Protein AF-A0A067PXD1-F1 (afdb_monomer_lite)

Foldseek 3Di:
DDPDPDDPVRCVVCVVVVVVVVVVVVVVVVVVVVVVPDPCLQPVPDPQDPVNQPFQPPVPGRDGPVVVVVLVVVLCVVCVVLLVVLLCLQQVCLVHLVCQPWKAKEWEKEAADQCDVPDDRDDSLQRIATPFIHIDTDDPCQLPCVPPSCVVQNVLQVVLVVLVFSGWYKYFYHYPRDPRPTDMDTDRGNYRPPLLEREPVSGVVSRCPSNPVDHPVLCVVSVVQSVVCCVVPVPFQKGWYWYQDPVPSDIDGFIAGPVDRPDTHDGPPDDPPDD

Structure (mmCIF, N/CA/C/O backbone):
data_AF-A0A067PXD1-F1
#
_entry.id   AF-A0A067PXD1-F1
#
loop_
_atom_site.group_PDB
_atom_site.id
_atom_site.type_symbol
_atom_site.label_atom_id
_atom_site.label_alt_id
_atom_site.label_comp_id
_atom_site.label_asym_id
_atom_site.label_entity_id
_atom_site.label_seq_id
_atom_site.pdbx_PDB_ins_code
_atom_site.Cartn_x
_atom_site.Cartn_y
_atom_site.Cartn_z
_atom_site.occupancy
_atom_site.B_iso_or_equiv
_atom_site.auth_seq_id
_atom_site.auth_comp_id
_atom_site.auth_asym_id
_atom_site.auth_atom_id
_atom_site.pdbx_PDB_model_num
ATOM 1 N N . MET A 1 1 ? 14.474 13.612 0.927 1.00 30.34 1 MET A N 1
ATOM 2 C CA . MET A 1 1 ? 14.920 14.950 1.365 1.00 30.34 1 MET A CA 1
ATOM 3 C C . MET A 1 1 ? 15.135 14.888 2.869 1.00 30.34 1 MET A C 1
ATOM 5 O O . MET A 1 1 ? 14.352 14.192 3.508 1.00 30.34 1 MET A O 1
ATOM 9 N N . PRO A 1 2 ? 16.194 15.489 3.433 1.00 26.67 2 PRO A N 1
ATOM 10 C CA . PRO A 1 2 ? 16.360 15.533 4.881 1.00 26.67 2 PRO A CA 1
ATOM 11 C C . PRO A 1 2 ? 15.267 16.428 5.478 1.00 26.67 2 PRO A C 1
ATOM 13 O O . PRO A 1 2 ? 14.972 17.489 4.929 1.00 26.67 2 PRO A O 1
ATOM 16 N N . PHE A 1 3 ? 14.653 15.997 6.579 1.00 29.89 3 PHE A N 1
ATOM 17 C CA . PHE A 1 3 ? 13.778 16.858 7.369 1.00 29.89 3 PHE A CA 1
ATOM 18 C C . PHE A 1 3 ? 14.659 17.890 8.071 1.00 29.89 3 PHE A C 1
ATOM 20 O O . PHE A 1 3 ? 15.334 17.587 9.051 1.00 29.89 3 PHE A O 1
ATOM 27 N N . ILE A 1 4 ? 14.698 19.100 7.520 1.00 36.31 4 ILE A N 1
ATOM 28 C CA . ILE A 1 4 ? 15.303 20.248 8.183 1.00 36.31 4 ILE A CA 1
ATOM 29 C C . ILE A 1 4 ? 14.357 20.623 9.324 1.00 36.31 4 ILE A C 1
ATOM 31 O O . ILE A 1 4 ? 13.240 21.084 9.093 1.00 36.31 4 ILE A O 1
ATOM 35 N N . VAL A 1 5 ? 14.785 20.390 10.564 1.00 38.12 5 VAL A N 1
ATOM 36 C CA . VAL A 1 5 ? 14.102 20.934 11.739 1.00 38.12 5 VAL A CA 1
ATOM 37 C C . VAL A 1 5 ? 14.393 22.431 11.757 1.00 38.12 5 VAL A C 1
ATOM 39 O O . VAL A 1 5 ? 15.469 22.868 12.155 1.00 38.12 5 VAL A O 1
ATOM 42 N N . PHE A 1 6 ? 13.456 23.224 11.245 1.00 48.72 6 PHE A N 1
ATOM 43 C CA . PHE A 1 6 ? 13.576 24.676 11.244 1.00 48.72 6 PHE A CA 1
ATOM 44 C C . PHE A 1 6 ? 13.354 25.228 12.657 1.00 48.72 6 PHE A C 1
ATOM 46 O O . PHE A 1 6 ? 12.332 24.956 13.287 1.00 48.72 6 PHE A O 1
ATOM 53 N N . GLY A 1 7 ? 14.302 26.028 13.153 1.00 58.34 7 GLY A N 1
ATOM 54 C CA . GLY A 1 7 ? 14.130 26.786 14.395 1.00 58.34 7 GLY A CA 1
ATOM 55 C C . GLY A 1 7 ? 12.977 27.798 14.298 1.00 58.34 7 GLY A C 1
ATOM 56 O O . GLY A 1 7 ? 12.589 28.207 13.200 1.00 58.34 7 GLY A O 1
ATOM 57 N N . LYS A 1 8 ? 12.443 28.235 15.450 1.00 60.62 8 LYS A N 1
ATOM 58 C CA . LYS A 1 8 ? 11.291 29.163 15.545 1.00 60.62 8 LYS A CA 1
ATOM 59 C C . LYS A 1 8 ? 11.458 30.444 14.712 1.00 60.62 8 LYS A C 1
ATOM 61 O O . LYS A 1 8 ? 10.495 30.916 14.115 1.00 60.62 8 LYS A O 1
ATOM 66 N N . GLU A 1 9 ? 12.677 30.970 14.633 1.00 66.94 9 GLU A N 1
ATOM 67 C CA . GLU A 1 9 ? 13.015 32.159 13.837 1.00 66.94 9 GLU A CA 1
ATOM 68 C C . GLU A 1 9 ? 12.868 31.906 12.324 1.00 66.94 9 GLU A C 1
ATOM 70 O O . GLU A 1 9 ? 12.305 32.720 11.593 1.00 66.94 9 GLU A O 1
ATOM 75 N N . CYS A 1 10 ? 13.272 30.724 11.850 1.00 56.81 10 CYS A N 1
ATOM 76 C CA . CYS A 1 10 ? 13.159 30.351 10.441 1.00 56.81 10 CYS A CA 1
ATOM 77 C C . CYS A 1 10 ? 11.706 30.033 10.042 1.00 56.81 10 CYS A C 1
ATOM 79 O O . CYS A 1 10 ? 11.257 30.402 8.955 1.00 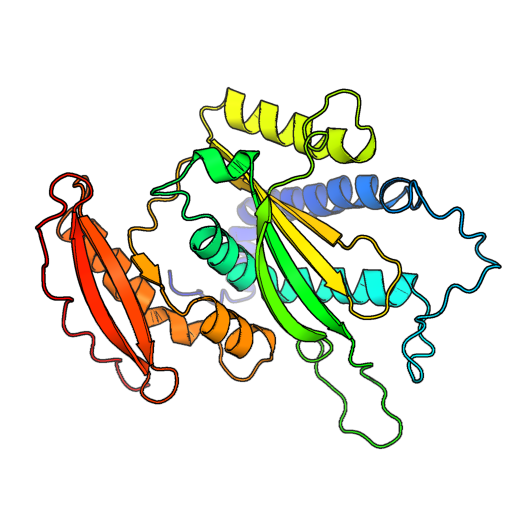56.81 10 CYS A O 1
ATOM 81 N N . GLN A 1 11 ? 10.923 29.449 10.958 1.00 53.97 11 GLN A N 1
ATOM 82 C CA . GLN A 1 11 ? 9.474 29.305 10.779 1.00 53.97 11 GLN A CA 1
ATOM 83 C C . GLN A 1 11 ? 8.764 30.656 10.629 1.00 53.97 11 GLN A C 1
ATOM 85 O O . GLN A 1 11 ? 7.900 30.778 9.762 1.00 53.97 11 GLN A O 1
ATOM 90 N N . LYS A 1 12 ? 9.136 31.677 11.417 1.00 66.44 12 LYS A N 1
ATOM 91 C CA . LYS A 1 12 ? 8.579 33.034 11.282 1.00 66.44 12 LYS A CA 1
ATOM 92 C C . LYS A 1 12 ? 8.951 33.674 9.943 1.00 66.44 12 LYS A C 1
ATOM 94 O O . LYS A 1 12 ? 8.073 34.205 9.269 1.00 66.44 12 LYS A O 1
ATOM 99 N N . ALA A 1 13 ? 10.214 33.574 9.526 1.00 68.12 13 ALA A N 1
ATOM 100 C CA . ALA A 1 13 ? 10.688 34.151 8.266 1.00 68.12 13 ALA A CA 1
ATOM 101 C C . ALA A 1 13 ? 10.004 33.539 7.026 1.00 68.12 13 ALA A C 1
ATOM 103 O O . ALA A 1 13 ? 9.713 34.238 6.056 1.00 68.12 13 ALA A O 1
ATOM 104 N N . HIS A 1 14 ? 9.695 32.238 7.058 1.00 58.78 14 HIS A N 1
ATOM 105 C CA . HIS A 1 14 ? 9.003 31.546 5.965 1.00 58.78 14 HIS A CA 1
ATOM 106 C C . HIS A 1 14 ? 7.485 31.453 6.147 1.00 58.78 14 HIS A C 1
ATOM 108 O O . HIS A 1 14 ? 6.797 30.916 5.271 1.00 58.78 14 HIS A O 1
ATOM 114 N N . TRP A 1 15 ? 6.946 32.020 7.231 1.00 57.66 15 TRP A N 1
ATOM 115 C CA . TRP A 1 15 ? 5.521 31.986 7.540 1.00 57.66 15 TRP A CA 1
ATOM 116 C C . TRP A 1 15 ? 4.643 32.479 6.388 1.00 57.66 15 TRP A C 1
ATOM 118 O O . TRP A 1 15 ? 3.675 31.797 6.100 1.00 57.66 15 TRP A O 1
ATOM 128 N N . PRO A 1 16 ? 4.952 33.546 5.626 1.00 67.19 16 PRO A N 1
ATOM 129 C CA . PRO A 1 16 ? 4.098 33.955 4.506 1.00 67.19 16 PRO A CA 1
ATOM 130 C C . PRO A 1 16 ? 3.943 32.886 3.409 1.00 67.19 16 PRO A C 1
ATOM 132 O O . PRO A 1 16 ? 2.878 32.778 2.802 1.00 67.19 16 PRO A O 1
ATOM 135 N N . LYS A 1 17 ? 4.980 32.065 3.177 1.00 55.09 17 LYS A N 1
ATOM 136 C CA . LYS A 1 17 ? 4.948 30.953 2.209 1.00 55.09 17 LYS A CA 1
ATOM 137 C C . LYS A 1 17 ? 4.229 29.733 2.786 1.00 55.09 17 LYS A C 1
ATOM 139 O O . LYS A 1 17 ? 3.410 29.126 2.104 1.00 55.09 17 LYS A O 1
ATOM 144 N N . HIS A 1 18 ? 4.483 29.420 4.056 1.00 49.38 18 HIS A N 1
ATOM 145 C CA . HIS A 1 18 ? 3.876 28.275 4.733 1.00 49.38 18 HIS A CA 1
ATOM 146 C C . HIS A 1 18 ? 2.424 28.539 5.159 1.00 49.38 18 HIS A C 1
ATOM 148 O O . HIS A 1 18 ? 1.627 27.616 5.208 1.00 49.38 18 HIS A O 1
ATOM 154 N N . LYS A 1 19 ? 2.041 29.798 5.391 1.00 58.41 19 LYS A N 1
ATOM 155 C CA . LYS A 1 19 ? 0.691 30.229 5.772 1.00 58.41 19 LYS A CA 1
ATOM 156 C C . LYS A 1 19 ? -0.319 29.836 4.711 1.00 58.41 19 LYS A C 1
ATOM 158 O O . LYS A 1 19 ? -1.361 29.327 5.076 1.00 58.41 19 LYS A O 1
ATOM 163 N N . ARG A 1 20 ? -0.004 29.996 3.421 1.00 49.38 20 ARG A N 1
ATOM 164 C CA . ARG A 1 20 ? -0.905 29.558 2.341 1.00 49.38 20 ARG A CA 1
ATOM 165 C C . ARG A 1 20 ? -1.050 28.039 2.285 1.00 49.38 20 ARG A C 1
ATOM 167 O O . ARG A 1 20 ? -2.151 27.563 2.069 1.00 49.38 20 ARG A O 1
ATOM 174 N N . GLN A 1 21 ? 0.027 27.286 2.512 1.00 45.91 21 GLN A N 1
ATOM 175 C CA . GLN A 1 21 ? -0.025 25.818 2.554 1.00 45.91 21 GLN A CA 1
ATOM 176 C C . GLN A 1 21 ? -0.752 25.302 3.798 1.00 45.91 21 GLN A C 1
ATOM 178 O O . GLN A 1 21 ? -1.580 24.417 3.680 1.00 45.91 21 GLN A O 1
ATOM 183 N N . CYS A 1 22 ? -0.506 25.897 4.963 1.00 50.84 22 CYS A N 1
ATOM 184 C CA . CYS A 1 22 ? -1.189 25.583 6.213 1.00 50.84 22 CYS A CA 1
ATOM 185 C C . CYS A 1 22 ? -2.664 25.997 6.152 1.00 50.84 22 CYS A C 1
ATOM 187 O O . CYS A 1 22 ? -3.517 25.228 6.557 1.00 50.84 22 CYS A O 1
ATOM 189 N N . GLN A 1 23 ? -2.989 27.158 5.574 1.00 48.41 23 GLN A N 1
ATOM 190 C CA . GLN A 1 23 ? -4.370 27.562 5.303 1.00 48.41 23 GLN A CA 1
ATOM 191 C C . GLN A 1 23 ? -5.031 26.629 4.298 1.00 48.41 23 GLN A C 1
ATOM 193 O O . GLN A 1 23 ? -6.156 26.243 4.540 1.00 48.41 23 GLN A O 1
ATOM 198 N N . ALA A 1 24 ? -4.349 26.205 3.231 1.00 42.91 24 ALA A N 1
ATOM 199 C CA . ALA A 1 24 ? -4.886 25.207 2.314 1.00 42.91 24 ALA A CA 1
ATOM 200 C C . ALA A 1 24 ? -5.097 23.860 3.018 1.00 42.91 24 ALA A C 1
ATOM 202 O O . ALA A 1 24 ? -6.139 23.256 2.840 1.00 42.91 24 ALA A O 1
ATOM 203 N N . GLU A 1 25 ? -4.168 23.404 3.859 1.00 43.00 25 GLU A N 1
ATOM 204 C CA . GLU A 1 25 ? -4.294 22.158 4.623 1.00 43.00 25 GLU A CA 1
ATOM 205 C C . GLU A 1 25 ? -5.403 22.245 5.685 1.00 43.00 25 GLU A C 1
ATOM 207 O O . GLU A 1 25 ? -6.137 21.283 5.890 1.00 43.00 25 GLU A O 1
ATOM 212 N N . VAL A 1 26 ? -5.574 23.406 6.322 1.00 48.41 26 VAL A N 1
ATOM 213 C CA . VAL A 1 26 ? -6.695 23.717 7.218 1.00 48.41 26 VAL A CA 1
ATOM 214 C C . VAL A 1 26 ? -7.995 23.760 6.427 1.00 48.41 26 VAL A C 1
ATOM 216 O O . VAL A 1 26 ? -8.925 23.081 6.820 1.00 48.41 26 VAL A O 1
ATOM 219 N N . SER A 1 27 ? -8.043 24.413 5.268 1.00 43.31 27 SER A N 1
ATOM 220 C CA . SER A 1 27 ? -9.208 24.438 4.382 1.00 43.31 27 SER A CA 1
ATOM 221 C C . SER A 1 27 ? -9.516 23.070 3.772 1.00 43.31 27 SER A C 1
ATOM 223 O O . SER A 1 27 ? -10.677 22.766 3.567 1.00 43.31 27 SER A O 1
ATOM 225 N N . PHE A 1 28 ? -8.531 22.198 3.541 1.00 39.44 28 PHE A N 1
ATOM 226 C CA . PHE A 1 28 ? -8.744 20.798 3.153 1.00 39.44 28 PHE A CA 1
ATOM 227 C C . PHE A 1 28 ? -9.245 19.964 4.332 1.00 39.44 28 PHE A C 1
ATOM 229 O O . PHE A 1 28 ? -10.075 19.079 4.150 1.00 39.44 28 PHE A O 1
ATOM 236 N N . ARG A 1 29 ? -8.783 20.248 5.555 1.00 45.28 29 ARG A N 1
ATOM 237 C CA . ARG A 1 29 ? -9.310 19.630 6.779 1.00 45.28 29 ARG A CA 1
ATOM 238 C C . ARG A 1 29 ? -10.705 20.130 7.129 1.00 45.28 29 ARG A C 1
ATOM 240 O O . ARG A 1 29 ? -11.456 19.334 7.675 1.00 45.28 29 ARG A O 1
ATOM 247 N N . GLU A 1 30 ? -11.024 21.383 6.818 1.00 42.56 30 GLU A N 1
ATOM 248 C CA . GLU A 1 30 ? -12.319 22.039 7.011 1.00 42.56 30 GLU A CA 1
ATOM 249 C C . GLU A 1 30 ? -13.300 21.651 5.904 1.00 42.56 30 GLU A C 1
ATOM 251 O O . GLU A 1 30 ? -14.422 21.295 6.213 1.00 42.56 30 GLU A O 1
ATOM 256 N N . ALA A 1 31 ? -12.895 21.579 4.635 1.00 40.50 31 ALA A N 1
ATOM 257 C CA . ALA A 1 31 ? -13.709 21.020 3.548 1.00 40.50 31 ALA A CA 1
ATOM 258 C C . ALA A 1 31 ? -13.920 19.510 3.748 1.00 40.50 31 ALA A C 1
ATOM 260 O O . ALA A 1 31 ? -15.033 18.996 3.656 1.00 40.50 31 ALA A O 1
ATOM 261 N N . GLY A 1 32 ? -12.864 18.805 4.157 1.00 37.78 32 GLY A N 1
ATOM 262 C CA . GLY A 1 32 ? -12.930 17.432 4.646 1.00 37.78 32 GLY A CA 1
ATOM 263 C C . GLY A 1 32 ? -13.579 17.291 6.027 1.00 37.78 32 GLY A C 1
ATOM 264 O O . GLY A 1 32 ? -13.738 16.161 6.482 1.00 37.78 32 GLY A O 1
ATOM 265 N N . SER A 1 33 ? -13.941 18.383 6.718 1.00 38.97 33 SER A N 1
ATOM 266 C CA . SER A 1 33 ? -14.807 18.361 7.907 1.00 38.97 33 SER A CA 1
ATOM 267 C C . SER A 1 33 ? -16.225 18.837 7.636 1.00 38.97 33 SER A C 1
ATOM 269 O O . SER A 1 33 ? -17.120 18.420 8.352 1.00 38.97 33 SER A O 1
ATOM 271 N N . GLN A 1 34 ? -16.468 19.598 6.575 1.00 35.59 34 GLN A N 1
ATOM 272 C CA . GLN A 1 34 ? -17.805 19.864 6.051 1.00 35.59 34 GLN A CA 1
ATOM 273 C C . GLN A 1 34 ? -18.383 18.599 5.397 1.00 35.59 34 GLN A C 1
ATOM 275 O O . GLN A 1 34 ? -19.571 18.339 5.515 1.00 35.59 34 GLN A O 1
ATOM 280 N N . LEU A 1 35 ? -17.532 17.712 4.864 1.00 40.38 35 LEU A N 1
ATOM 281 C CA . LEU A 1 35 ? -17.884 16.314 4.564 1.00 40.38 35 LEU A CA 1
ATOM 282 C C . LEU A 1 35 ? -18.012 15.410 5.818 1.00 40.38 35 LEU A C 1
ATOM 284 O O . LEU A 1 35 ? -18.403 14.253 5.691 1.00 40.38 35 LEU A O 1
ATOM 288 N N . LYS A 1 36 ? -17.679 15.889 7.032 1.00 45.16 36 LYS A N 1
ATOM 289 C CA . LYS A 1 36 ? -17.800 15.130 8.303 1.00 45.16 36 LYS A CA 1
ATOM 290 C C . LYS A 1 36 ? -19.101 15.387 9.068 1.00 45.16 36 LYS A C 1
ATOM 292 O O . LYS A 1 36 ? -19.247 14.805 10.142 1.00 45.16 36 LYS A O 1
ATOM 297 N N . GLU A 1 37 ? -20.028 16.191 8.555 1.00 36.28 37 GLU A N 1
ATOM 298 C CA . GLU A 1 37 ? -21.261 16.530 9.284 1.00 36.28 37 GLU A CA 1
ATOM 299 C C . GLU A 1 37 ? -22.509 15.752 8.863 1.00 36.28 37 GLU A C 1
ATOM 301 O O . GLU A 1 37 ? -23.570 16.004 9.425 1.00 36.28 37 GLU A O 1
ATOM 306 N N . ASP A 1 38 ? -22.400 14.742 7.992 1.00 35.84 38 ASP A N 1
ATOM 307 C CA . ASP A 1 38 ? -23.499 13.789 7.823 1.00 35.84 38 ASP A CA 1
ATOM 308 C C . ASP A 1 38 ? -23.119 12.371 8.289 1.00 35.84 38 ASP A C 1
ATOM 310 O O . ASP A 1 38 ? -22.493 11.602 7.551 1.00 35.84 38 ASP A O 1
ATOM 314 N N . PRO A 1 39 ? -23.507 11.980 9.519 1.00 38.44 39 PRO A N 1
ATOM 315 C CA . PRO A 1 39 ? -23.461 10.597 9.980 1.00 38.44 39 PRO A CA 1
ATOM 316 C C . PRO A 1 39 ? -24.201 9.615 9.055 1.00 38.44 39 PRO A C 1
ATOM 318 O O . PRO A 1 39 ? -23.941 8.420 9.139 1.00 38.44 39 PRO A O 1
ATOM 321 N N . ARG A 1 40 ? -25.080 10.081 8.153 1.00 35.00 40 ARG A N 1
ATOM 322 C CA . ARG A 1 40 ? -25.819 9.248 7.188 1.00 35.00 40 ARG A CA 1
ATOM 323 C C . ARG A 1 40 ? -24.980 8.866 5.964 1.00 35.00 40 ARG A C 1
ATOM 325 O O . ARG A 1 40 ? -25.208 7.807 5.391 1.00 35.00 40 ARG A O 1
ATOM 332 N N . MET A 1 41 ? -23.937 9.631 5.633 1.00 38.16 41 MET A N 1
ATOM 333 C CA . MET A 1 41 ? -23.032 9.357 4.499 1.00 38.16 41 MET A CA 1
ATOM 334 C C . MET A 1 41 ? -22.049 8.197 4.748 1.00 38.16 41 MET A C 1
ATOM 336 O O . MET A 1 41 ? -21.398 7.718 3.827 1.00 38.16 41 MET A O 1
ATOM 340 N N . LEU A 1 42 ? -21.924 7.721 5.990 1.00 42.09 42 LEU A N 1
ATOM 341 C CA . LEU A 1 42 ? -21.163 6.509 6.341 1.00 42.09 42 LEU A CA 1
ATOM 342 C C . LEU A 1 42 ? -22.064 5.336 6.730 1.00 42.09 42 LEU A C 1
ATOM 344 O O . LEU A 1 42 ? -21.571 4.259 7.070 1.00 42.09 42 LEU A O 1
ATOM 348 N N . VAL A 1 43 ? -23.379 5.561 6.724 1.00 37.94 43 VAL A N 1
ATOM 349 C CA . VAL A 1 43 ? -24.358 4.697 7.372 1.00 37.94 43 VAL A CA 1
ATOM 350 C C . VAL A 1 43 ? -25.684 4.699 6.596 1.00 37.94 43 VAL A C 1
ATOM 352 O O . VAL A 1 43 ? -26.758 4.802 7.175 1.00 37.94 43 VAL A O 1
ATOM 355 N N . ALA A 1 44 ? -25.649 4.520 5.273 1.00 32.03 44 ALA A N 1
ATOM 356 C CA . ALA A 1 44 ? -26.878 4.298 4.495 1.00 32.03 44 ALA A CA 1
ATOM 357 C C . ALA A 1 44 ? -27.549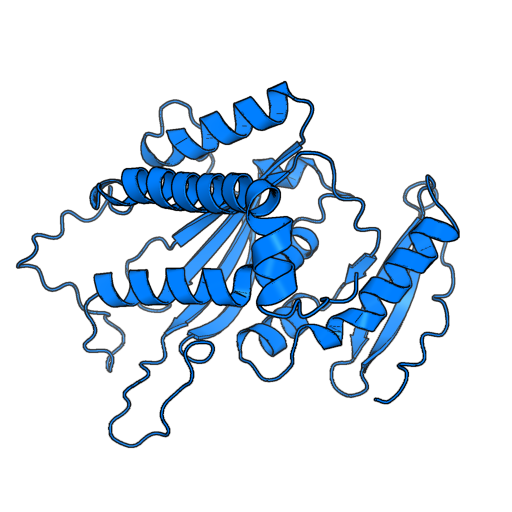 2.928 4.764 1.00 32.03 44 ALA A C 1
ATOM 359 O O . ALA A 1 44 ? -28.540 2.596 4.126 1.00 32.03 44 ALA A O 1
ATOM 360 N N . GLY A 1 45 ? -27.049 2.133 5.721 1.00 32.53 45 GLY A N 1
ATOM 361 C CA . GLY A 1 45 ? -27.645 0.847 6.113 1.00 32.53 45 GLY A CA 1
ATOM 362 C C . GLY A 1 45 ? -28.007 0.691 7.593 1.00 32.53 45 GLY A C 1
ATOM 363 O O . GLY A 1 45 ? -28.574 -0.332 7.958 1.00 32.53 45 GLY A O 1
ATOM 364 N N . LEU A 1 46 ? -27.691 1.654 8.465 1.00 35.47 46 LEU A N 1
ATOM 365 C CA . LEU A 1 46 ? -27.997 1.556 9.899 1.00 35.47 46 LEU A CA 1
ATOM 366 C C . LEU A 1 46 ? -28.490 2.912 10.419 1.00 35.47 46 LEU A C 1
ATOM 368 O O . LEU A 1 46 ? -27.718 3.743 10.889 1.00 35.47 46 LEU A O 1
ATOM 372 N N . GLN A 1 47 ? -29.799 3.146 10.355 1.00 29.62 47 GLN A N 1
ATOM 373 C CA . GLN A 1 47 ? -30.426 4.186 11.170 1.00 29.62 47 GLN A CA 1
ATOM 374 C C . GLN A 1 47 ? -30.253 3.803 12.647 1.00 29.62 47 GLN A C 1
ATOM 376 O O . GLN A 1 47 ? -31.074 3.096 13.222 1.00 29.62 47 GLN A O 1
ATOM 381 N N . CYS A 1 48 ? -29.141 4.213 13.248 1.00 36.19 48 CYS A N 1
ATOM 382 C CA . CYS A 1 48 ? -28.911 4.083 14.677 1.00 36.19 48 CYS A CA 1
ATOM 383 C C . CYS A 1 48 ? -29.285 5.408 15.324 1.00 36.19 48 CYS A C 1
ATOM 385 O O . CYS A 1 48 ? -28.545 6.386 15.228 1.00 36.19 48 CYS A O 1
ATOM 387 N N . ASP A 1 49 ? -30.449 5.416 15.959 1.00 35.91 49 ASP A N 1
ATOM 388 C CA . ASP A 1 49 ? -30.865 6.439 16.912 1.00 35.91 49 ASP A CA 1
ATOM 389 C C . ASP A 1 49 ? -29.756 6.621 17.972 1.00 35.91 49 ASP A C 1
ATOM 391 O O . ASP A 1 49 ? -29.140 5.633 18.377 1.00 35.91 49 ASP A O 1
ATOM 395 N N . GLU A 1 50 ? -29.468 7.839 18.445 1.00 40.12 50 GLU A N 1
ATOM 396 C CA . GLU A 1 50 ? -28.407 8.074 19.455 1.00 40.12 50 GLU A CA 1
ATOM 397 C C . GLU A 1 50 ? -28.657 7.313 20.777 1.00 40.12 50 GLU A C 1
ATOM 399 O O . GLU A 1 50 ? -27.742 7.086 21.570 1.00 40.12 50 GLU A O 1
ATOM 404 N N . THR A 1 51 ? -29.891 6.858 20.986 1.00 41.03 51 THR A N 1
ATOM 405 C CA . THR A 1 51 ? -30.355 5.981 22.071 1.00 41.03 51 THR A CA 1
ATOM 406 C C . THR A 1 51 ? -30.115 4.489 21.815 1.00 41.03 51 THR A C 1
ATOM 408 O O . THR A 1 51 ? -30.087 3.696 22.758 1.00 41.03 51 THR A O 1
ATOM 411 N N . SER A 1 52 ? -29.891 4.084 20.565 1.00 40.44 52 SER A N 1
ATOM 412 C CA . SER A 1 52 ? -29.612 2.705 20.164 1.00 40.44 52 SER A CA 1
ATOM 413 C C . SER A 1 52 ? -28.111 2.449 20.241 1.00 40.44 52 SER A C 1
ATOM 415 O O . SER A 1 52 ? -27.385 2.538 19.252 1.00 40.44 52 SER A O 1
ATOM 417 N N . GLY A 1 53 ? -27.627 2.166 21.452 1.00 43.25 53 GLY A N 1
ATOM 418 C CA . GLY A 1 53 ? -26.231 1.847 21.745 1.00 43.25 53 GLY A CA 1
ATOM 419 C C . GLY A 1 53 ? -25.735 0.603 21.006 1.00 43.25 53 GLY A C 1
ATOM 420 O O . GLY A 1 53 ? -25.600 -0.462 21.607 1.00 43.25 53 GLY A O 1
ATOM 421 N N . LEU A 1 54 ? -25.421 0.735 19.715 1.00 46.12 54 LEU A N 1
ATOM 422 C CA . LEU A 1 54 ? -24.740 -0.297 18.954 1.00 46.12 54 LEU A CA 1
ATOM 423 C C . LEU A 1 54 ? -23.319 -0.413 19.515 1.00 46.12 54 LEU A C 1
ATOM 425 O O . LEU A 1 54 ? -22.454 0.445 19.306 1.00 46.12 54 LEU A O 1
ATOM 429 N N . ARG A 1 55 ? -23.121 -1.446 20.327 1.00 50.69 55 ARG A N 1
ATOM 430 C CA . ARG A 1 55 ? -21.832 -1.827 20.896 1.00 50.69 55 ARG A CA 1
ATOM 431 C C . ARG A 1 55 ? -21.147 -2.800 19.942 1.00 50.69 55 ARG A C 1
ATOM 433 O O . ARG A 1 55 ? -21.807 -3.502 19.177 1.00 50.69 55 ARG A O 1
ATOM 440 N N . LEU A 1 56 ? -19.818 -2.834 19.975 1.00 50.97 56 LEU A N 1
ATOM 441 C CA . LEU A 1 56 ? -19.082 -3.920 19.337 1.00 50.97 56 LEU A CA 1
ATOM 442 C C . LEU A 1 56 ? -19.539 -5.257 19.931 1.00 50.97 56 LEU A C 1
ATOM 444 O O . LEU A 1 56 ? -19.575 -5.406 21.147 1.00 50.97 56 LEU A O 1
ATOM 448 N N . LEU A 1 57 ? -19.868 -6.221 19.069 1.00 50.06 57 LEU A N 1
ATOM 449 C CA . LEU A 1 57 ? -20.261 -7.571 19.487 1.00 50.06 57 LEU A CA 1
ATOM 450 C C . LEU A 1 57 ? -19.053 -8.457 19.822 1.00 50.06 57 LEU A C 1
ATOM 452 O O . LEU A 1 57 ? -19.220 -9.610 20.214 1.00 50.06 57 LEU A O 1
ATOM 456 N N . THR A 1 58 ? -17.828 -7.940 19.696 1.00 50.19 58 THR A N 1
ATOM 457 C CA . THR A 1 58 ? -16.656 -8.595 20.278 1.00 50.19 58 THR A CA 1
ATOM 458 C C . THR A 1 58 ? -16.828 -8.587 21.793 1.00 50.19 58 THR A C 1
ATOM 460 O O . THR A 1 58 ? -16.915 -7.506 22.376 1.00 50.19 58 THR A O 1
ATOM 463 N N . GLN A 1 59 ? -16.880 -9.777 22.393 1.00 49.44 59 GLN A N 1
ATOM 464 C CA . GLN A 1 59 ? -17.361 -10.075 23.752 1.00 49.44 59 GLN A CA 1
ATOM 465 C C . GLN A 1 59 ? -16.760 -9.230 24.902 1.00 49.44 59 GLN A C 1
ATOM 467 O O . GLN A 1 59 ? -17.315 -9.252 25.993 1.00 49.44 59 GLN A O 1
ATOM 472 N N . ASP A 1 60 ? -15.725 -8.417 24.654 1.00 53.22 60 ASP A N 1
ATOM 473 C CA . ASP A 1 60 ? -14.972 -7.675 25.676 1.00 53.22 60 ASP A CA 1
ATOM 474 C C . ASP A 1 60 ? -14.838 -6.152 25.434 1.00 53.22 60 ASP A C 1
ATOM 476 O O . ASP A 1 60 ? -14.098 -5.478 26.155 1.00 53.22 60 ASP A O 1
ATOM 480 N N . ILE A 1 61 ? -15.493 -5.565 24.417 1.00 57.00 61 ILE A N 1
ATOM 481 C CA . ILE A 1 61 ? -15.282 -4.145 24.055 1.00 57.00 61 ILE A CA 1
ATOM 482 C C . ILE A 1 61 ? -16.548 -3.303 24.253 1.00 57.00 61 ILE A C 1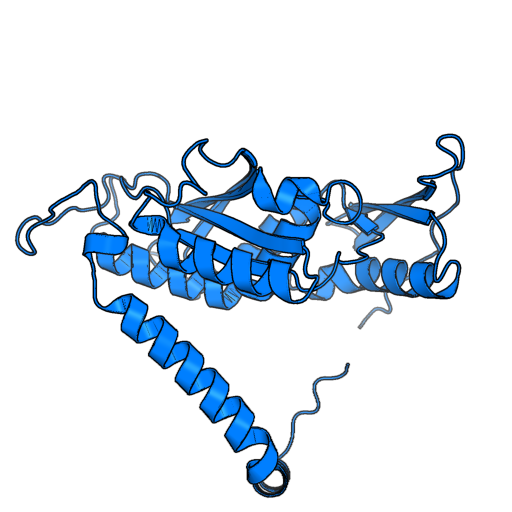
ATOM 484 O O . ILE A 1 61 ? -17.321 -3.062 23.328 1.00 57.00 61 ILE A O 1
ATOM 488 N N . GLU A 1 62 ? -16.699 -2.727 25.447 1.00 63.06 62 GLU A N 1
ATOM 489 C CA . GLU A 1 62 ? -17.726 -1.718 25.753 1.00 63.06 62 GLU A CA 1
ATOM 490 C C . GLU A 1 62 ? -17.378 -0.320 25.203 1.00 63.06 62 GLU A C 1
ATOM 492 O O . GLU A 1 62 ? -17.434 0.684 25.914 1.00 63.06 62 GLU A O 1
ATOM 497 N N . LYS A 1 63 ? -16.981 -0.213 23.932 1.00 71.62 63 LYS A N 1
ATOM 498 C CA . LYS A 1 63 ? -16.830 1.099 23.290 1.00 71.62 63 LYS A CA 1
ATOM 499 C C . LYS A 1 63 ? -17.959 1.360 22.301 1.00 71.62 63 LYS A C 1
ATOM 501 O O . LYS A 1 63 ? -18.264 0.481 21.494 1.00 71.62 63 LYS A O 1
ATOM 506 N N . PRO A 1 64 ? -18.545 2.574 22.306 1.00 79.31 64 PRO A N 1
AT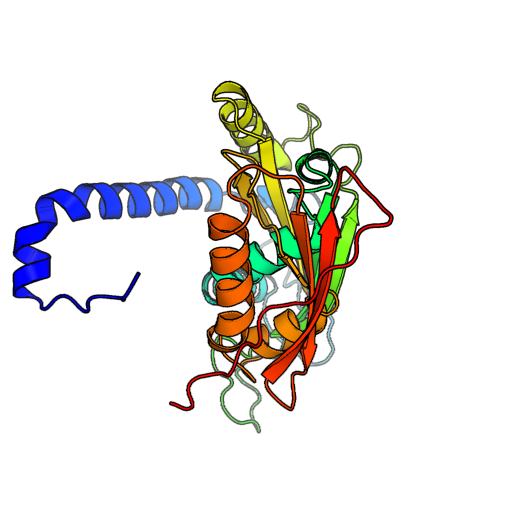OM 507 C CA . PRO A 1 64 ? -19.478 2.980 21.266 1.00 79.31 64 PRO A CA 1
ATOM 508 C C . PRO A 1 64 ? -18.820 2.873 19.888 1.00 79.31 64 PRO A C 1
ATOM 510 O O . PRO A 1 64 ? -17.679 3.314 19.712 1.00 79.31 64 PRO A O 1
ATOM 513 N N . VAL A 1 65 ? -19.546 2.350 18.898 1.00 79.06 65 VAL A N 1
ATOM 514 C CA . VAL A 1 65 ? -19.069 2.211 17.509 1.00 79.06 65 VAL A CA 1
ATOM 515 C C . VAL A 1 65 ? -18.502 3.530 16.965 1.00 79.06 65 VAL A C 1
ATOM 517 O O . VAL A 1 65 ? -17.436 3.540 16.348 1.00 79.06 65 VAL A O 1
ATOM 520 N N . LEU A 1 66 ? -19.132 4.666 17.286 1.00 80.00 66 LEU A N 1
ATOM 521 C CA . LEU A 1 66 ? -18.664 5.998 16.888 1.00 80.00 66 LEU A CA 1
ATOM 522 C C . LEU A 1 66 ? -17.245 6.316 17.390 1.00 80.00 66 LEU A C 1
ATOM 524 O O . LEU A 1 66 ? -16.466 6.972 16.695 1.00 80.00 66 LEU A O 1
ATOM 528 N N . GLN A 1 67 ? -16.882 5.850 18.587 1.00 84.12 67 GLN A N 1
ATOM 529 C CA . GLN A 1 67 ? -15.535 6.043 19.119 1.00 84.12 67 GLN A CA 1
ATOM 530 C C . GLN A 1 67 ? -14.514 5.190 18.365 1.00 84.12 67 GLN A C 1
ATOM 532 O O . GLN A 1 67 ? -13.419 5.671 18.078 1.00 84.12 67 GLN A O 1
ATOM 537 N N . VAL A 1 68 ? -14.875 3.963 17.987 1.00 84.38 68 VAL A N 1
ATOM 538 C CA . VAL A 1 68 ? -14.002 3.108 17.174 1.00 84.38 68 VAL A CA 1
ATOM 539 C C . VAL A 1 68 ? -13.791 3.708 15.789 1.00 84.38 68 VAL A C 1
ATOM 541 O O . VAL A 1 68 ? -12.653 3.779 15.341 1.00 84.38 68 VAL A O 1
ATOM 544 N N . VAL A 1 69 ? -14.826 4.267 15.156 1.00 85.75 69 VAL A N 1
ATOM 545 C CA . VAL A 1 69 ? -14.685 5.009 13.887 1.00 85.75 69 VAL A CA 1
ATOM 546 C C . VAL A 1 69 ? -13.693 6.173 14.021 1.00 85.75 69 VAL A C 1
ATOM 548 O O . VAL A 1 69 ? -12.831 6.365 13.158 1.00 85.75 69 VAL A O 1
ATOM 551 N N . LYS A 1 70 ? -13.771 6.949 15.113 1.00 87.50 70 LYS A N 1
ATOM 552 C CA . LYS A 1 70 ? -12.812 8.034 15.397 1.00 87.50 70 LYS A CA 1
ATOM 553 C C . LYS A 1 70 ? -11.386 7.503 15.569 1.00 87.50 70 LYS A C 1
ATOM 555 O O . LYS A 1 70 ? -10.445 8.111 15.054 1.00 87.50 70 LYS A O 1
ATOM 560 N N . ASP A 1 71 ? -11.231 6.380 16.261 1.00 89.62 71 ASP A N 1
ATOM 561 C CA . ASP A 1 71 ? -9.937 5.739 16.483 1.00 89.62 71 ASP A CA 1
ATOM 562 C C . ASP A 1 71 ? -9.344 5.199 15.170 1.00 89.62 71 ASP A C 1
ATOM 564 O O . ASP A 1 71 ? -8.169 5.453 14.904 1.00 89.62 71 ASP A O 1
ATOM 568 N N . VAL A 1 72 ? -10.145 4.552 14.309 1.00 91.31 72 VAL A N 1
ATOM 569 C CA . VAL A 1 72 ? -9.711 4.066 12.984 1.00 91.31 72 VAL A CA 1
ATOM 570 C C . VAL A 1 72 ? -9.209 5.226 12.131 1.00 91.31 72 VAL A C 1
ATOM 572 O O . VAL A 1 72 ? -8.100 5.162 11.614 1.00 91.31 72 VAL A O 1
ATOM 575 N N . ARG A 1 73 ? -9.964 6.328 12.027 1.00 89.88 73 ARG A N 1
ATOM 576 C CA . ARG A 1 73 ? -9.538 7.514 11.257 1.00 89.88 73 ARG A CA 1
ATOM 577 C C . ARG A 1 73 ? -8.205 8.065 11.742 1.00 89.88 73 ARG A C 1
ATOM 579 O O . ARG A 1 73 ? -7.333 8.423 10.958 1.00 89.88 73 ARG A O 1
ATOM 586 N N . LYS A 1 74 ? -8.030 8.133 13.059 1.00 91.06 74 LYS A N 1
ATOM 587 C CA . LYS A 1 74 ? -6.777 8.596 13.650 1.00 91.06 74 LYS A CA 1
ATOM 588 C C . LYS A 1 74 ? -5.622 7.643 13.355 1.00 91.06 74 LYS A C 1
ATOM 590 O O . LYS A 1 74 ? -4.520 8.110 13.086 1.00 91.06 74 LYS A O 1
ATOM 595 N N . TRP A 1 75 ? -5.870 6.339 13.413 1.00 93.25 75 TRP A N 1
ATOM 596 C CA . TRP A 1 75 ? -4.892 5.318 13.061 1.00 93.25 75 TRP A CA 1
ATOM 597 C C . TRP A 1 75 ? -4.495 5.419 11.584 1.00 93.25 75 TRP A C 1
ATOM 599 O O . TRP A 1 75 ? -3.305 5.501 11.291 1.00 93.25 75 TRP A O 1
ATOM 609 N N . ILE A 1 76 ? -5.464 5.565 10.675 1.00 93.94 76 ILE A N 1
ATOM 610 C CA . ILE A 1 76 ? -5.216 5.812 9.247 1.00 93.94 76 ILE A CA 1
ATOM 611 C C . ILE A 1 76 ? -4.299 7.025 9.060 1.00 93.94 76 ILE A C 1
ATOM 613 O O . ILE A 1 76 ? -3.298 6.929 8.361 1.00 93.94 76 ILE A O 1
ATOM 617 N N . LEU A 1 77 ? -4.577 8.146 9.737 1.00 91.12 77 LEU A N 1
ATOM 618 C CA . LEU A 1 77 ? -3.739 9.348 9.647 1.00 91.12 77 LEU A CA 1
ATOM 619 C C . LEU A 1 77 ? -2.303 9.121 10.143 1.00 91.12 77 LEU A C 1
ATOM 621 O O . LEU A 1 77 ? -1.363 9.638 9.544 1.00 91.12 77 LEU A O 1
ATOM 625 N N . ILE A 1 78 ? -2.116 8.352 11.220 1.00 93.25 78 ILE A N 1
ATOM 626 C CA . ILE A 1 78 ? -0.781 8.011 11.742 1.00 93.25 78 ILE A CA 1
ATOM 627 C C . ILE A 1 78 ? -0.014 7.140 10.737 1.00 93.25 78 ILE A C 1
ATOM 629 O O . ILE A 1 78 ? 1.181 7.347 10.526 1.00 93.25 78 ILE A O 1
ATOM 633 N N . HIS A 1 79 ? -0.702 6.193 10.101 1.00 94.75 79 HIS A N 1
ATOM 634 C CA . HIS A 1 79 ? -0.115 5.211 9.190 1.00 94.75 79 HIS A CA 1
ATOM 635 C C . 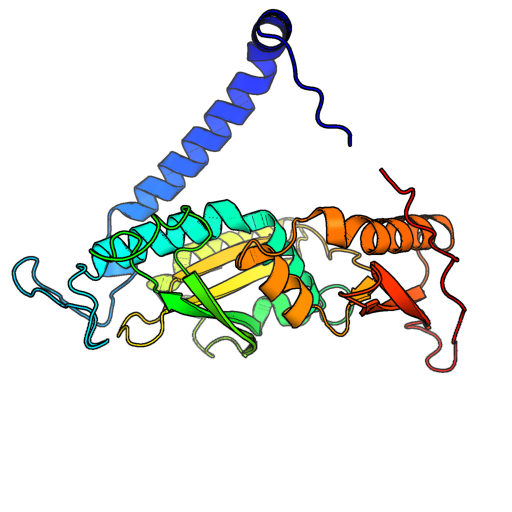HIS A 1 79 ? -0.263 5.581 7.708 1.00 94.75 79 HIS A C 1
ATOM 637 O O . HIS A 1 79 ? 0.020 4.754 6.844 1.00 94.75 79 HIS A O 1
ATOM 643 N N . ARG A 1 80 ? -0.644 6.823 7.385 1.00 93.50 80 ARG A N 1
ATOM 644 C CA . ARG A 1 80 ? -0.996 7.222 6.014 1.00 93.50 80 ARG A CA 1
ATOM 645 C C . ARG A 1 80 ? 0.101 6.897 5.004 1.00 93.50 80 ARG A C 1
ATOM 647 O O . ARG A 1 80 ? -0.163 6.252 4.000 1.00 93.50 80 ARG A O 1
ATOM 654 N N . ASN A 1 81 ? 1.347 7.243 5.326 1.00 93.31 81 ASN A N 1
ATOM 655 C CA . ASN A 1 81 ? 2.488 7.005 4.436 1.00 93.31 81 ASN A CA 1
ATOM 656 C C . ASN A 1 81 ? 2.706 5.517 4.119 1.00 93.31 81 ASN A C 1
ATOM 658 O O . ASN A 1 81 ? 3.058 5.176 2.992 1.00 93.31 81 ASN A O 1
ATOM 662 N N . ILE A 1 82 ? 2.537 4.633 5.110 1.00 96.19 82 ILE A N 1
ATOM 663 C CA . ILE A 1 82 ? 2.744 3.196 4.913 1.00 96.19 82 ILE A CA 1
ATOM 664 C C . ILE A 1 82 ? 1.531 2.543 4.233 1.00 96.19 82 ILE A C 1
ATOM 666 O O . ILE A 1 82 ? 1.708 1.622 3.441 1.00 96.19 82 ILE A O 1
ATOM 670 N N . ILE A 1 83 ? 0.321 3.062 4.467 1.00 96.38 83 ILE A N 1
ATOM 671 C CA . ILE A 1 83 ? -0.902 2.652 3.763 1.00 96.38 83 ILE A CA 1
ATOM 672 C C . ILE A 1 83 ? -0.829 3.042 2.284 1.00 96.38 83 ILE A C 1
ATOM 674 O O . ILE A 1 83 ? -1.085 2.199 1.428 1.00 96.38 83 ILE A O 1
ATOM 678 N N . ASP A 1 84 ? -0.436 4.276 1.964 1.00 92.62 84 ASP A N 1
ATOM 679 C CA . ASP A 1 84 ? -0.284 4.727 0.576 1.00 92.62 84 ASP A CA 1
ATOM 680 C C . ASP A 1 84 ? 0.785 3.885 -0.150 1.00 92.62 84 ASP A C 1
ATOM 682 O O . ASP A 1 84 ? 0.564 3.424 -1.270 1.00 92.62 84 ASP A O 1
ATOM 686 N N . TRP A 1 85 ? 1.912 3.592 0.514 1.00 94.19 85 TRP A N 1
ATOM 687 C CA . TRP A 1 85 ? 2.931 2.688 -0.029 1.00 94.19 85 TRP A CA 1
ATOM 688 C C . TRP A 1 85 ? 2.386 1.275 -0.280 1.00 94.19 85 TRP A C 1
ATOM 690 O O . TRP A 1 85 ? 2.569 0.736 -1.372 1.00 94.19 85 TRP A O 1
ATOM 700 N N . ALA A 1 86 ? 1.690 0.684 0.695 1.00 96.56 86 ALA A N 1
ATOM 701 C CA . ALA A 1 86 ? 1.094 -0.642 0.554 1.00 96.56 86 ALA A CA 1
ATOM 702 C C . ALA A 1 86 ? 0.030 -0.670 -0.550 1.00 96.56 86 ALA A C 1
ATOM 704 O O . ALA A 1 86 ? -0.063 -1.646 -1.287 1.00 96.56 86 ALA A O 1
ATOM 705 N N . THR A 1 87 ? -0.720 0.420 -0.721 1.00 95.56 87 THR A N 1
ATOM 706 C CA . THR A 1 87 ? -1.714 0.582 -1.790 1.00 95.56 87 THR A CA 1
ATOM 707 C C . THR A 1 87 ? -1.040 0.532 -3.161 1.00 95.56 87 THR A C 1
ATOM 709 O O . THR A 1 87 ? -1.478 -0.224 -4.027 1.00 95.56 87 THR A O 1
ATOM 712 N N . CYS A 1 88 ? 0.078 1.245 -3.346 1.00 92.94 88 CYS A N 1
ATOM 713 C CA . CYS A 1 88 ? 0.870 1.161 -4.576 1.00 92.94 88 CYS A CA 1
ATOM 714 C C . CYS A 1 88 ? 1.406 -0.255 -4.837 1.00 92.94 88 CYS A C 1
ATOM 716 O O . CYS A 1 88 ? 1.383 -0.710 -5.979 1.00 92.94 88 CYS A O 1
ATOM 718 N N . GLN A 1 89 ? 1.870 -0.963 -3.802 1.00 95.19 89 GLN A N 1
ATOM 719 C CA . GLN A 1 89 ? 2.378 -2.335 -3.938 1.00 95.19 89 GLN A CA 1
ATOM 720 C C . GLN A 1 89 ? 1.266 -3.346 -4.251 1.00 95.19 89 GLN A C 1
ATOM 722 O O . GLN A 1 89 ? 1.449 -4.225 -5.090 1.00 95.19 89 GLN A O 1
ATOM 727 N N . ALA A 1 90 ? 0.100 -3.206 -3.620 1.00 95.75 90 ALA A N 1
ATOM 728 C CA . ALA A 1 90 ? -1.043 -4.092 -3.811 1.00 95.75 90 ALA A CA 1
ATOM 729 C C . ALA A 1 90 ? -1.696 -3.922 -5.190 1.00 95.75 90 ALA A C 1
ATOM 731 O O . ALA A 1 90 ? -2.093 -4.906 -5.818 1.00 95.75 90 ALA A O 1
ATOM 732 N N . LEU A 1 91 ? -1.811 -2.677 -5.659 1.00 94.12 91 LEU A N 1
ATOM 733 C CA . LEU A 1 91 ? -2.455 -2.351 -6.932 1.00 94.12 91 LEU A CA 1
ATOM 734 C C . LEU A 1 91 ? -1.475 -2.342 -8.106 1.00 94.12 91 LEU A C 1
ATOM 736 O O . LEU A 1 91 ? -1.908 -2.491 -9.240 1.00 94.12 91 LEU A O 1
ATOM 740 N N . GLN A 1 92 ? -0.167 -2.248 -7.850 1.00 91.44 92 GLN A N 1
ATOM 741 C CA . GLN A 1 92 ? 0.884 -2.320 -8.869 1.00 91.44 92 GLN A CA 1
ATOM 742 C C . GLN A 1 92 ? 0.647 -1.347 -10.035 1.00 91.44 92 GLN A C 1
ATOM 744 O O . GLN A 1 92 ? 0.763 -1.737 -11.191 1.00 91.44 92 GLN A O 1
ATOM 749 N N . PHE A 1 93 ? 0.318 -0.083 -9.744 1.00 85.31 93 PHE A N 1
ATOM 750 C CA . PHE A 1 93 ? -0.117 0.905 -10.749 1.00 85.31 93 PHE A CA 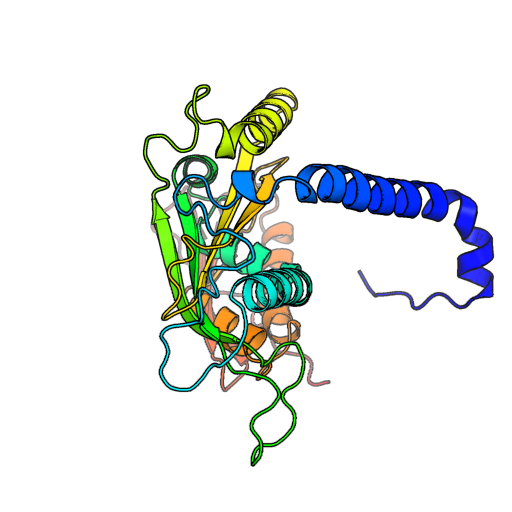1
ATOM 751 C C . PHE A 1 93 ? 0.825 1.095 -11.944 1.00 85.31 93 PHE A C 1
ATOM 753 O O . PHE A 1 93 ? 0.372 1.469 -13.018 1.00 85.31 93 PHE A O 1
ATOM 760 N N . ASP A 1 94 ? 2.120 0.845 -11.761 1.00 81.50 94 ASP A N 1
ATOM 761 C CA . ASP A 1 94 ? 3.131 0.917 -12.826 1.00 81.50 94 ASP A CA 1
ATOM 762 C C . ASP A 1 94 ? 2.912 -0.160 -13.910 1.00 81.50 94 ASP A C 1
ATOM 764 O O . ASP A 1 94 ? 3.247 0.027 -15.075 1.00 81.50 94 ASP A O 1
ATOM 768 N N . ILE A 1 95 ? 2.329 -1.298 -13.524 1.00 81.00 95 ILE A N 1
ATOM 769 C CA . ILE A 1 95 ? 2.086 -2.466 -14.386 1.00 81.00 95 ILE A CA 1
ATOM 770 C C . ILE A 1 95 ? 0.604 -2.575 -14.743 1.00 81.00 95 ILE A C 1
ATOM 772 O O . ILE A 1 95 ? 0.262 -2.933 -15.865 1.00 81.00 95 ILE A O 1
ATOM 776 N N . HIS A 1 96 ? -0.257 -2.253 -13.779 1.00 87.25 96 HIS A N 1
ATOM 777 C CA . HIS A 1 96 ? -1.703 -2.402 -13.839 1.00 87.25 96 HIS A CA 1
ATOM 778 C C . HIS A 1 96 ? -2.405 -1.079 -13.497 1.00 87.25 96 HIS A C 1
ATOM 780 O O . HIS A 1 96 ? -3.072 -0.983 -12.459 1.00 87.25 96 HIS A O 1
ATOM 786 N N . PRO A 1 97 ? -2.238 -0.015 -14.303 1.00 87.31 97 PRO A N 1
ATOM 787 C CA . PRO A 1 97 ? -2.863 1.279 -14.033 1.00 87.31 97 PRO A CA 1
ATOM 788 C C . PRO A 1 97 ? -4.394 1.185 -13.960 1.00 87.31 97 PRO A C 1
ATOM 790 O O . PRO A 1 97 ? -5.008 1.894 -13.168 1.00 87.31 97 PRO A O 1
ATOM 793 N N . GLU A 1 98 ? -5.013 0.252 -14.688 1.00 90.19 98 GLU A N 1
ATOM 794 C CA . GLU A 1 98 ? -6.454 -0.028 -14.664 1.00 90.19 98 GLU A CA 1
ATOM 795 C C . GLU A 1 98 ? -6.979 -0.463 -13.286 1.00 90.19 98 GLU A C 1
ATOM 797 O O . GLU A 1 98 ? -8.173 -0.341 -12.994 1.00 90.19 98 GLU A O 1
ATOM 802 N N . LYS A 1 99 ? -6.099 -0.954 -12.401 1.00 93.56 99 LYS A N 1
ATOM 803 C CA . LYS A 1 99 ? -6.479 -1.332 -11.034 1.00 93.56 99 LYS A CA 1
ATOM 804 C C . LYS A 1 99 ? -6.873 -0.144 -10.171 1.00 93.56 99 LYS A C 1
ATOM 806 O O . LYS A 1 99 ? -7.563 -0.361 -9.183 1.00 93.56 99 LYS A O 1
ATOM 811 N N . VAL A 1 100 ? -6.512 1.085 -10.551 1.00 91.44 100 VAL A N 1
ATOM 812 C CA . VAL A 1 100 ? -6.963 2.301 -9.852 1.00 91.44 100 VAL A CA 1
ATOM 813 C C . VAL A 1 100 ? -8.492 2.406 -9.805 1.00 91.44 100 VAL A C 1
ATOM 815 O O . VAL A 1 100 ? -9.045 2.868 -8.813 1.00 91.44 100 VAL A O 1
ATOM 818 N N . ASP A 1 101 ? -9.164 1.924 -10.852 1.00 90.12 101 ASP A N 1
ATOM 819 C CA . ASP A 1 101 ? -10.608 2.062 -11.033 1.00 90.12 101 ASP A CA 1
ATOM 820 C C . ASP A 1 101 ? -11.363 0.759 -10.776 1.00 90.12 101 ASP A C 1
ATOM 822 O O . ASP A 1 101 ? -12.587 0.753 -10.710 1.00 90.12 101 ASP A O 1
ATOM 826 N N . THR A 1 102 ? -10.662 -0.360 -10.638 1.00 93.44 102 THR A N 1
ATOM 827 C CA . THR A 1 102 ? -11.299 -1.678 -10.524 1.00 93.44 102 THR A CA 1
ATOM 828 C C . THR A 1 102 ? -11.005 -2.370 -9.205 1.00 93.44 102 THR A C 1
ATOM 830 O O . THR A 1 102 ? -11.695 -3.329 -8.870 1.00 93.44 102 THR A O 1
ATOM 833 N N . HIS A 1 103 ? -10.002 -1.918 -8.449 1.00 96.19 103 HIS A N 1
ATOM 834 C CA . HIS A 1 103 ? -9.537 -2.586 -7.241 1.00 96.19 103 HIS A CA 1
ATOM 835 C C . HIS A 1 103 ? -9.222 -1.592 -6.115 1.00 96.19 103 HIS A C 1
ATOM 837 O O . HIS A 1 103 ? -8.982 -0.409 -6.333 1.00 96.19 103 HIS A O 1
ATOM 843 N N . HIS A 1 104 ? -9.194 -2.101 -4.886 1.00 95.44 104 HIS A N 1
ATOM 844 C CA . HIS A 1 104 ? -8.770 -1.377 -3.693 1.00 95.44 104 HIS A CA 1
ATOM 845 C C . HIS A 1 104 ? -7.918 -2.268 -2.788 1.00 95.44 104 HIS A C 1
ATOM 847 O O . HIS A 1 104 ? -7.961 -3.500 -2.867 1.00 95.44 104 HIS A O 1
ATOM 853 N N . LEU A 1 105 ? -7.152 -1.642 -1.896 1.00 97.38 105 LEU A N 1
ATOM 854 C CA . LEU A 1 105 ? -6.492 -2.338 -0.796 1.00 97.38 105 LEU A CA 1
ATOM 855 C C . LEU A 1 105 ? -7.483 -2.536 0.364 1.00 97.38 105 LEU A C 1
ATOM 857 O O . LEU A 1 105 ? -7.866 -1.577 1.028 1.00 97.38 105 LEU A O 1
ATOM 861 N N . ASP A 1 106 ? -7.880 -3.774 0.640 1.00 96.56 106 ASP A N 1
ATOM 862 C CA . ASP A 1 106 ? -8.670 -4.141 1.818 1.00 96.56 106 ASP A CA 1
ATOM 863 C C . ASP A 1 106 ? -7.741 -4.439 3.002 1.00 96.56 106 ASP A C 1
ATOM 865 O O . ASP A 1 106 ? -6.866 -5.306 2.925 1.00 96.56 106 ASP A O 1
ATOM 869 N N . ILE A 1 107 ? -7.934 -3.708 4.097 1.00 97.69 107 ILE A N 1
ATOM 870 C CA . ILE A 1 107 ? -7.155 -3.769 5.332 1.00 97.69 107 ILE A CA 1
ATOM 871 C C . ILE A 1 107 ? -8.088 -4.254 6.437 1.00 97.69 107 ILE A C 1
ATOM 873 O O . ILE A 1 107 ? -8.978 -3.530 6.878 1.00 97.69 107 ILE A O 1
ATOM 877 N N . HIS A 1 108 ? -7.874 -5.478 6.901 1.00 96.25 108 HIS A N 1
ATOM 878 C CA . HIS A 1 108 ? -8.664 -6.092 7.956 1.00 96.25 108 HIS A CA 1
ATOM 879 C C . HIS A 1 108 ? -7.905 -6.089 9.275 1.00 96.25 108 HIS A C 1
ATOM 881 O O . HIS A 1 108 ? -6.754 -6.528 9.354 1.00 96.25 108 HIS A O 1
ATOM 887 N N . VAL A 1 109 ? -8.555 -5.586 10.314 1.00 95.94 109 VAL A N 1
ATOM 888 C CA . VAL A 1 109 ? -7.875 -5.104 11.504 1.00 95.94 109 VAL A CA 1
ATOM 889 C C . VAL A 1 109 ? -8.694 -5.486 12.746 1.00 95.94 109 VAL A C 1
ATOM 891 O O . VAL A 1 109 ? -9.909 -5.316 12.761 1.00 95.94 109 VAL A O 1
ATOM 894 N N . SER A 1 110 ? -8.062 -5.995 13.805 1.00 93.50 110 SER A N 1
ATOM 895 C CA . SER A 1 110 ? -8.722 -6.203 15.104 1.00 93.50 110 SER A CA 1
ATOM 896 C C . SER A 1 110 ? -8.516 -4.980 15.989 1.00 93.50 110 SER A C 1
ATOM 898 O O . SER A 1 110 ? -7.389 -4.486 16.086 1.00 93.50 110 SER A O 1
ATOM 900 N N . TYR A 1 111 ? -9.557 -4.525 16.680 1.00 90.50 111 TYR A N 1
ATOM 901 C CA . TYR A 1 111 ? -9.452 -3.417 17.629 1.00 90.50 111 TYR A CA 1
ATOM 902 C C . TYR A 1 111 ? -9.007 -3.897 19.017 1.00 90.50 111 TYR A C 1
ATOM 904 O O . TYR A 1 111 ? -9.590 -4.816 19.584 1.00 90.50 111 TYR A O 1
ATOM 912 N N . ARG A 1 112 ? -7.982 -3.249 19.578 1.00 86.38 112 ARG A N 1
ATOM 913 C CA . ARG A 1 112 ? -7.470 -3.468 20.936 1.00 86.38 112 ARG A CA 1
ATOM 914 C C . ARG A 1 112 ? -7.712 -2.209 21.770 1.00 86.38 112 ARG A C 1
ATOM 916 O O . ARG A 1 112 ? -7.047 -1.191 21.554 1.00 86.38 112 ARG A O 1
ATOM 923 N N . PRO A 1 113 ? -8.656 -2.223 22.725 1.00 72.94 113 PRO A N 1
ATOM 924 C CA . PRO A 1 113 ? -8.948 -1.036 23.510 1.00 72.94 113 PRO A CA 1
ATOM 925 C C . PRO A 1 113 ? -7.735 -0.643 24.367 1.00 72.94 113 PRO A C 1
ATOM 927 O O . PRO A 1 113 ? -7.184 -1.449 25.109 1.00 72.94 113 PRO A O 1
ATOM 930 N N . ALA A 1 114 ? -7.339 0.633 24.293 1.00 68.81 114 ALA A N 1
ATOM 931 C CA . ALA A 1 114 ? -6.173 1.180 25.004 1.00 68.81 114 ALA A CA 1
ATOM 932 C C . ALA A 1 114 ? -6.261 1.128 26.545 1.00 68.81 114 ALA A C 1
ATOM 934 O O . ALA A 1 114 ? -5.285 1.418 27.235 1.00 68.81 114 ALA A O 1
ATOM 935 N N . SER A 1 115 ? -7.434 0.801 27.079 1.00 63.41 115 SER A N 1
ATOM 936 C CA . SER A 1 115 ? -7.763 0.766 28.499 1.00 63.41 115 SER A CA 1
ATOM 937 C C . SER A 1 115 ? -8.172 -0.649 28.898 1.00 63.41 115 SER A C 1
ATOM 939 O O . SER A 1 115 ? -9.322 -0.882 29.259 1.00 63.41 115 SER A O 1
ATOM 941 N N . SER A 1 116 ? -7.251 -1.607 28.787 1.00 59.78 116 SER A N 1
ATOM 942 C CA . SER A 1 116 ? -7.406 -2.858 29.530 1.00 59.78 116 SER A CA 1
ATOM 943 C C . SER A 1 116 ? -7.107 -2.558 31.008 1.00 59.78 116 SER A C 1
ATOM 945 O O . SER A 1 116 ? -6.041 -2.000 31.281 1.00 59.78 116 SER A O 1
ATOM 947 N N . PRO A 1 117 ? -8.008 -2.876 31.961 1.00 62.41 117 PRO A N 1
ATOM 948 C CA . PRO A 1 117 ? -7.830 -2.561 33.386 1.00 62.41 117 PRO A CA 1
ATOM 949 C C . PRO A 1 117 ? -6.547 -3.141 33.999 1.00 62.41 117 PRO A C 1
ATOM 951 O O . PRO A 1 117 ? -6.046 -2.624 34.993 1.00 62.41 117 PRO A O 1
ATOM 954 N N . SER A 1 118 ? -6.017 -4.206 33.398 1.00 63.66 118 SER A N 1
ATOM 955 C CA . SER A 1 118 ? -4.873 -4.987 33.873 1.00 63.66 118 SER A CA 1
ATOM 956 C C . SER A 1 118 ? -3.648 -4.918 32.949 1.00 63.66 118 SER A C 1
ATOM 958 O O . SER A 1 118 ? -2.633 -5.547 33.241 1.00 63.66 118 SER A O 1
ATOM 960 N N . GLY A 1 119 ? -3.717 -4.169 31.841 1.00 67.06 119 GLY A N 1
ATOM 961 C CA . GLY A 1 119 ? -2.681 -4.148 30.806 1.00 67.06 119 GLY A CA 1
ATOM 962 C C . GLY A 1 119 ? -1.864 -2.849 30.741 1.00 67.06 119 GLY A C 1
ATOM 963 O O . GLY A 1 119 ? -2.329 -1.788 31.167 1.00 67.06 119 GLY A O 1
ATOM 964 N N . PRO A 1 120 ? -0.648 -2.891 30.163 1.00 70.38 120 PRO A N 1
ATOM 965 C CA . PRO A 1 120 ? 0.097 -1.681 29.836 1.00 70.38 120 PRO A CA 1
ATOM 966 C C . PRO A 1 120 ? -0.712 -0.792 28.879 1.00 70.38 120 PRO A C 1
ATOM 968 O O . PRO A 1 120 ? -1.378 -1.279 27.964 1.00 70.38 120 PRO A O 1
ATOM 971 N N . LYS A 1 121 ? -0.648 0.532 29.081 1.00 76.75 121 LYS A N 1
ATOM 972 C CA . LYS A 1 121 ? -1.317 1.503 28.203 1.00 76.75 121 LYS A CA 1
ATOM 973 C C . LYS A 1 121 ? -0.764 1.381 26.783 1.00 76.75 121 LYS A C 1
ATOM 975 O O . LYS A 1 121 ? 0.384 1.752 26.542 1.00 76.75 121 LYS A O 1
ATOM 980 N N . LEU A 1 122 ? -1.599 0.919 25.854 1.00 78.38 122 LEU A N 1
ATOM 981 C CA . LEU A 1 122 ? -1.252 0.851 24.435 1.00 78.38 122 LEU A CA 1
ATOM 982 C C . LEU A 1 122 ? -1.031 2.258 23.875 1.00 78.38 122 LEU A C 1
ATOM 984 O O . LEU A 1 122 ? -1.795 3.194 24.151 1.00 78.38 122 LEU A O 1
ATOM 988 N N . LYS A 1 123 ? 0.004 2.418 23.052 1.00 84.06 123 LYS A N 1
ATOM 989 C CA . LYS A 1 123 ? 0.207 3.646 22.285 1.00 84.06 123 LYS A CA 1
ATOM 990 C C . LYS A 1 123 ? -0.869 3.750 21.208 1.00 84.06 123 LYS A C 1
ATOM 992 O O . LYS A 1 123 ? -1.435 2.767 20.750 1.00 84.06 123 LYS A O 1
ATOM 997 N N . LYS A 1 124 ? -1.121 4.974 20.739 1.00 81.00 124 LYS A N 1
ATOM 998 C CA . LYS A 1 124 ? -2.171 5.262 19.742 1.00 81.00 124 LYS A CA 1
ATOM 999 C C . LYS A 1 124 ? -2.035 4.474 18.428 1.00 81.00 124 LYS A C 1
ATOM 1001 O O . LYS A 1 124 ? -3.047 4.282 17.772 1.00 81.00 124 LYS A O 1
ATOM 1006 N N . HIS A 1 125 ? -0.830 4.055 18.039 1.00 79.75 125 HIS A N 1
ATOM 1007 C CA . HIS A 1 125 ? -0.609 3.229 16.842 1.00 79.75 125 HIS A CA 1
ATOM 1008 C C . HIS A 1 125 ? -0.840 1.729 17.087 1.00 79.75 125 HIS A C 1
ATOM 1010 O O . HIS A 1 125 ? -1.067 0.991 16.142 1.00 79.75 125 HIS A O 1
ATOM 1016 N N . GLU A 1 126 ? -0.851 1.281 18.344 1.00 85.56 126 GLU A N 1
ATOM 1017 C CA . GLU A 1 126 ? -0.946 -0.138 18.729 1.00 85.56 126 GLU A CA 1
ATOM 1018 C C . GLU A 1 126 ? -2.396 -0.575 19.015 1.00 85.56 126 GLU A C 1
ATOM 1020 O O . GLU A 1 126 ? -2.655 -1.734 19.337 1.00 85.56 126 GLU A O 1
ATOM 1025 N N . ILE A 1 127 ? -3.357 0.353 18.918 1.00 89.88 127 ILE A N 1
ATOM 1026 C CA . ILE A 1 127 ? -4.780 0.096 19.207 1.00 89.88 127 ILE A CA 1
ATOM 1027 C C . ILE A 1 127 ? -5.466 -0.760 18.134 1.00 89.88 127 ILE A C 1
ATOM 1029 O O . ILE A 1 127 ? -6.597 -1.191 18.331 1.00 89.88 127 ILE A O 1
ATOM 1033 N N . PHE A 1 128 ? -4.806 -1.006 17.003 1.00 93.00 128 PHE A N 1
ATOM 1034 C CA . PHE A 1 128 ? -5.259 -1.947 15.988 1.00 93.00 128 PHE A CA 1
ATOM 1035 C C . PHE A 1 128 ? -4.149 -2.946 15.679 1.00 93.00 128 PHE A C 1
ATOM 1037 O O . PHE A 1 128 ? -2.964 -2.629 15.740 1.00 93.00 128 PHE A O 1
ATOM 1044 N N . THR A 1 129 ? -4.535 -4.173 15.355 1.00 94.00 129 THR A N 1
ATOM 1045 C CA . THR A 1 129 ? -3.621 -5.238 14.922 1.00 94.00 129 THR A CA 1
ATOM 1046 C C . THR A 1 129 ? -4.078 -5.738 13.573 1.00 94.00 129 THR A C 1
ATOM 1048 O O . THR A 1 129 ? -5.275 -5.931 13.361 1.00 94.00 129 THR A O 1
ATOM 1051 N N . LEU A 1 130 ? -3.138 -5.905 12.650 1.00 96.44 130 LEU A N 1
ATOM 1052 C CA . LEU A 1 130 ? -3.456 -6.297 11.292 1.00 96.44 130 LEU A CA 1
ATOM 1053 C C . LEU A 1 130 ? -3.745 -7.800 11.256 1.00 96.44 130 LEU A C 1
ATOM 1055 O O . LEU A 1 130 ? -2.879 -8.630 11.547 1.00 96.44 130 LEU A O 1
ATOM 1059 N N . ILE A 1 131 ? -4.966 -8.144 10.859 1.00 96.62 131 ILE A N 1
ATOM 1060 C CA . ILE A 1 131 ? -5.384 -9.527 10.625 1.00 96.62 131 ILE A CA 1
ATOM 1061 C C . ILE A 1 131 ? -4.948 -9.940 9.223 1.00 96.62 131 ILE A C 1
ATOM 1063 O O . ILE A 1 131 ? -4.256 -10.941 9.054 1.00 96.62 131 ILE A O 1
ATOM 1067 N N . SER A 1 132 ? -5.311 -9.140 8.218 1.00 97.06 132 SER A N 1
ATOM 1068 C CA . SER A 1 132 ? -4.957 -9.391 6.821 1.00 97.06 132 SER A CA 1
ATOM 1069 C C . SER A 1 132 ? -4.967 -8.108 5.997 1.00 97.06 132 SER A C 1
ATOM 1071 O O . SER A 1 132 ? -5.755 -7.205 6.267 1.00 97.06 132 SER A O 1
ATOM 1073 N N . SER A 1 133 ? -4.164 -8.058 4.936 1.00 97.62 133 SER A N 1
ATOM 1074 C CA . SER A 1 133 ? -4.238 -7.019 3.904 1.00 97.62 133 SER A CA 1
ATOM 1075 C C . SER A 1 133 ? -4.224 -7.661 2.520 1.00 97.62 133 SER A C 1
ATOM 1077 O O . SER A 1 133 ? -3.363 -8.496 2.248 1.00 97.62 133 SER A O 1
ATOM 1079 N N . SER A 1 134 ? -5.163 -7.296 1.648 1.00 96.50 134 SER A N 1
ATOM 1080 C CA . SER A 1 134 ? -5.297 -7.914 0.322 1.00 96.50 134 SER A CA 1
ATOM 1081 C C . SER A 1 134 ? -5.841 -6.941 -0.718 1.00 96.50 134 SER A C 1
ATOM 1083 O O . SER A 1 134 ? -6.616 -6.051 -0.391 1.00 96.50 134 SER A O 1
ATOM 1085 N N . CYS A 1 135 ? -5.459 -7.125 -1.980 1.00 96.56 135 CYS A N 1
ATOM 1086 C CA . CYS A 1 135 ? -6.075 -6.424 -3.103 1.00 96.56 135 CYS A CA 1
ATOM 1087 C C . CYS A 1 135 ? -7.431 -7.071 -3.421 1.00 96.56 135 CYS A C 1
ATOM 1089 O O . CYS A 1 135 ? -7.514 -8.294 -3.558 1.00 96.56 135 CYS A O 1
ATOM 1091 N N . ARG A 1 136 ? -8.495 -6.271 -3.508 1.00 95.12 136 ARG A N 1
ATOM 1092 C CA . ARG A 1 136 ? -9.866 -6.734 -3.762 1.00 95.12 136 ARG A CA 1
ATOM 1093 C C . ARG A 1 136 ? -10.504 -5.919 -4.884 1.00 95.12 136 ARG A C 1
ATOM 1095 O O . ARG A 1 136 ? -10.214 -4.728 -4.980 1.00 95.12 136 ARG A O 1
ATOM 1102 N N . PRO A 1 137 ? -11.376 -6.519 -5.711 1.00 94.75 137 PRO A N 1
ATOM 1103 C CA . PRO A 1 137 ? -12.144 -5.753 -6.680 1.00 94.75 137 PRO A CA 1
ATOM 1104 C C . PRO A 1 137 ? -13.062 -4.757 -5.961 1.00 94.75 137 PRO A C 1
ATOM 1106 O O . PRO A 1 137 ? -13.526 -5.007 -4.844 1.00 94.75 137 PRO A O 1
ATOM 1109 N N . LEU A 1 138 ? -13.301 -3.613 -6.591 1.00 89.69 138 LEU A N 1
ATOM 1110 C CA . LEU A 1 138 ? -14.332 -2.674 -6.171 1.00 89.69 138 LEU A CA 1
ATOM 1111 C C . LEU A 1 138 ? -15.727 -3.263 -6.444 1.00 89.69 138 LEU A C 1
ATOM 1113 O O . LEU A 1 138 ? -15.882 -4.068 -7.368 1.00 89.69 138 LEU A O 1
ATOM 1117 N N . PRO A 1 139 ? -16.747 -2.875 -5.659 1.00 86.69 139 PRO A N 1
ATOM 1118 C CA . PRO A 1 139 ? -18.137 -3.143 -6.006 1.00 86.69 139 PRO A CA 1
ATOM 1119 C C . PRO A 1 139 ? -18.474 -2.638 -7.424 1.00 86.69 139 PRO A C 1
ATOM 1121 O O . PRO A 1 139 ? -17.970 -1.581 -7.813 1.00 86.69 139 PRO A O 1
ATOM 1124 N N . PRO A 1 140 ? -19.312 -3.348 -8.203 1.00 84.00 140 PRO A N 1
ATOM 1125 C CA . PRO A 1 140 ? -19.652 -2.942 -9.572 1.00 84.00 140 PRO A CA 1
ATOM 1126 C C . PRO A 1 140 ? -20.283 -1.545 -9.678 1.00 84.00 140 PRO A C 1
ATOM 1128 O O . PRO A 1 140 ? -20.079 -0.850 -10.666 1.00 84.00 140 PRO A O 1
ATOM 1131 N N . ASP A 1 141 ? -21.014 -1.134 -8.645 1.00 84.56 141 ASP A N 1
ATOM 1132 C CA . ASP A 1 141 ? -21.726 0.138 -8.498 1.00 84.56 141 ASP A CA 1
ATOM 1133 C C . ASP A 1 141 ? -20.880 1.233 -7.823 1.00 84.56 141 ASP A C 1
ATOM 1135 O O . ASP A 1 141 ? -21.377 2.313 -7.500 1.00 84.56 141 ASP A O 1
ATOM 1139 N N . TYR A 1 142 ? -19.589 0.982 -7.572 1.00 84.75 142 TYR A N 1
ATOM 1140 C CA . TYR A 1 142 ? -18.756 1.922 -6.823 1.00 84.75 142 TYR A CA 1
ATOM 1141 C C . TYR A 1 142 ? -18.628 3.279 -7.528 1.00 84.75 142 TYR A C 1
ATOM 1143 O O . TYR A 1 142 ? -18.673 4.326 -6.884 1.00 84.75 142 TYR A O 1
ATOM 1151 N N . TRP A 1 143 ? -18.467 3.254 -8.851 1.00 85.50 143 TRP A N 1
ATOM 1152 C CA . TRP A 1 143 ? -18.336 4.447 -9.691 1.00 85.50 143 TRP A CA 1
ATOM 1153 C C . TRP A 1 143 ? -19.643 4.855 -10.369 1.00 85.50 143 TRP A C 1
ATOM 1155 O O . TRP A 1 143 ? -19.609 5.646 -11.312 1.00 85.50 143 TRP A O 1
ATOM 1165 N N . ASP A 1 144 ? -20.766 4.301 -9.920 1.00 86.38 144 ASP A N 1
ATOM 1166 C CA . ASP A 1 144 ? -22.077 4.649 -10.444 1.00 86.38 144 ASP A CA 1
ATOM 1167 C C . ASP A 1 144 ? -22.397 6.121 -10.107 1.00 86.38 144 ASP A C 1
ATOM 1169 O O . ASP A 1 144 ? -22.367 6.490 -8.929 1.00 86.38 144 ASP A O 1
ATOM 1173 N N . PRO A 1 145 ? -22.675 6.985 -11.103 1.00 83.81 145 PRO A N 1
ATOM 1174 C CA . PRO A 1 145 ? -23.101 8.363 -10.877 1.00 83.81 145 PRO A CA 1
ATOM 1175 C C . PRO A 1 145 ? -24.394 8.507 -10.072 1.00 83.81 145 PRO A C 1
ATOM 1177 O O . PRO A 1 145 ? -24.661 9.613 -9.618 1.00 83.81 145 PRO A O 1
ATOM 1180 N N . ASP A 1 146 ? -25.163 7.438 -9.872 1.00 84.88 146 ASP A N 1
ATOM 1181 C CA . ASP A 1 146 ? -26.350 7.430 -9.014 1.00 84.88 146 ASP A CA 1
ATOM 1182 C C . ASP A 1 146 ? -26.028 6.973 -7.572 1.00 84.88 146 ASP A C 1
ATOM 1184 O O . ASP A 1 146 ? -26.888 6.975 -6.691 1.00 84.88 146 ASP A O 1
ATOM 1188 N N . ASN A 1 147 ? -24.772 6.607 -7.283 1.00 78.81 147 ASN A N 1
ATOM 1189 C CA . ASN A 1 147 ? -24.328 6.235 -5.942 1.00 78.81 147 ASN A CA 1
ATOM 1190 C C . ASN A 1 147 ? -24.017 7.480 -5.099 1.00 78.81 147 ASN A C 1
ATOM 1192 O O . ASN A 1 147 ? -22.907 8.022 -5.132 1.00 78.81 147 ASN A O 1
ATOM 1196 N N . ASP A 1 148 ? -24.997 7.922 -4.310 1.00 76.38 148 ASP A N 1
ATOM 1197 C CA . ASP A 1 148 ? -24.893 9.104 -3.441 1.00 76.38 148 ASP A CA 1
ATOM 1198 C C . ASP A 1 148 ? -23.689 9.066 -2.480 1.00 76.38 148 ASP A C 1
ATOM 1200 O O . ASP A 1 148 ? -23.087 10.101 -2.184 1.00 76.38 148 ASP A O 1
ATOM 1204 N N . LEU A 1 149 ? -23.276 7.874 -2.034 1.00 72.50 149 LEU A N 1
ATOM 1205 C CA . LEU A 1 149 ? -22.180 7.712 -1.072 1.00 72.50 149 LEU A CA 1
ATOM 1206 C C . LEU A 1 149 ? -20.816 8.044 -1.683 1.00 72.50 149 LEU A C 1
ATOM 1208 O O . LEU A 1 149 ? -19.920 8.519 -0.982 1.00 72.50 149 LEU A O 1
ATOM 1212 N N . ASN A 1 150 ? -20.665 7.828 -2.990 1.00 80.44 150 ASN A N 1
ATOM 1213 C CA . ASN A 1 150 ? -19.386 7.944 -3.684 1.00 80.44 150 ASN A CA 1
ATOM 1214 C C . ASN A 1 150 ? -19.270 9.201 -4.553 1.00 80.44 150 ASN A C 1
ATOM 1216 O O . ASN A 1 150 ? -18.206 9.430 -5.130 1.00 80.44 150 ASN A O 1
ATOM 1220 N N . GLN A 1 151 ? -20.292 10.064 -4.597 1.00 83.38 151 GLN A N 1
ATOM 1221 C CA . GLN A 1 151 ? -20.315 11.278 -5.430 1.00 83.38 151 GLN A CA 1
ATOM 1222 C C . GLN A 1 151 ? -19.066 12.147 -5.292 1.00 83.38 151 GLN A C 1
ATOM 1224 O O . GLN A 1 151 ? -18.509 12.624 -6.280 1.00 83.38 151 GLN A O 1
ATOM 1229 N N . ALA A 1 152 ? -18.588 12.350 -4.062 1.00 84.00 152 ALA A N 1
ATOM 1230 C CA . ALA A 1 152 ? -17.379 13.132 -3.824 1.00 84.00 152 ALA A CA 1
ATOM 1231 C C . ALA A 1 152 ? -16.144 12.488 -4.478 1.00 84.00 152 ALA A C 1
ATOM 1233 O O . ALA A 1 152 ? -15.372 13.186 -5.129 1.00 84.00 152 ALA A O 1
ATOM 1234 N N . MET A 1 153 ? -15.986 11.166 -4.362 1.00 85.75 153 MET A N 1
ATOM 1235 C CA . MET A 1 153 ? -14.876 10.436 -4.983 1.00 85.75 153 MET A CA 1
ATOM 1236 C C . MET A 1 153 ? -15.011 10.347 -6.503 1.00 85.75 153 MET A C 1
ATOM 1238 O O . MET A 1 153 ? -14.002 10.430 -7.198 1.00 85.75 153 MET A O 1
ATOM 1242 N N . ILE A 1 154 ? -16.232 10.213 -7.026 1.00 88.19 154 ILE A N 1
ATOM 1243 C CA . ILE A 1 154 ? -16.514 10.229 -8.467 1.00 88.19 154 ILE A CA 1
ATOM 1244 C C . ILE A 1 154 ? -16.111 11.582 -9.064 1.00 88.19 154 ILE A C 1
ATOM 1246 O O . ILE A 1 154 ? -15.402 11.608 -10.069 1.00 88.19 154 ILE A O 1
ATOM 1250 N N . ARG A 1 155 ? -16.481 12.697 -8.420 1.00 89.75 155 ARG A N 1
ATOM 1251 C CA . ARG A 1 155 ? -16.054 14.044 -8.838 1.00 89.75 155 ARG A CA 1
ATOM 1252 C C . ARG A 1 155 ? -14.539 14.203 -8.784 1.00 89.75 155 ARG A C 1
ATOM 1254 O O . ARG A 1 155 ? -13.931 14.578 -9.778 1.00 89.75 155 ARG A O 1
ATOM 1261 N N . ASP A 1 156 ? -13.914 13.824 -7.672 1.00 88.19 156 ASP A N 1
ATOM 1262 C CA . ASP A 1 156 ? -12.455 13.876 -7.518 1.00 88.19 156 ASP A CA 1
ATOM 1263 C C . ASP A 1 156 ? -11.720 13.054 -8.589 1.00 88.19 156 ASP A C 1
ATOM 1265 O O . ASP A 1 156 ? -10.665 13.460 -9.094 1.00 88.19 156 ASP A O 1
ATOM 1269 N N . ARG A 1 157 ? -12.280 11.898 -8.956 1.00 89.81 157 ARG A N 1
ATOM 1270 C CA . ARG A 1 157 ? -11.789 11.062 -10.050 1.00 89.81 157 ARG A CA 1
ATOM 1271 C C . ARG A 1 157 ? -11.910 11.781 -11.385 1.00 89.81 157 ARG A C 1
ATOM 1273 O O . ARG A 1 157 ? -10.917 11.845 -12.104 1.00 89.81 157 ARG A O 1
ATOM 1280 N N . GLN A 1 158 ? -13.079 12.328 -11.708 1.00 91.75 158 GLN A N 1
ATOM 1281 C CA . GLN A 1 158 ? -13.302 13.075 -12.949 1.00 91.75 158 GLN A CA 1
ATOM 1282 C C . GLN A 1 158 ? -12.344 14.266 -13.065 1.00 91.75 158 GLN A C 1
ATOM 1284 O O . GLN A 1 158 ? -11.695 14.415 -14.097 1.00 91.75 158 GLN A O 1
ATOM 1289 N N . ASP A 1 159 ? -12.168 15.035 -11.990 1.00 91.88 159 ASP A N 1
ATOM 1290 C CA . ASP A 1 159 ? -11.219 16.151 -11.930 1.00 91.88 159 ASP A CA 1
ATOM 1291 C C . ASP A 1 159 ? -9.779 15.686 -12.172 1.00 91.88 159 ASP A C 1
ATOM 1293 O O . ASP A 1 159 ? -9.019 16.320 -12.906 1.00 91.88 159 ASP A O 1
ATOM 1297 N N . THR A 1 160 ? -9.391 14.557 -11.572 1.00 89.25 160 THR A N 1
ATOM 1298 C CA . THR A 1 160 ? -8.048 13.988 -11.738 1.00 89.25 160 THR A CA 1
ATOM 1299 C C . THR A 1 160 ? -7.815 13.527 -13.175 1.00 89.25 160 THR A C 1
ATOM 1301 O O . THR A 1 160 ? -6.759 13.807 -13.740 1.00 89.25 160 THR A O 1
ATOM 1304 N N . LEU A 1 161 ? -8.799 12.870 -13.791 1.00 90.38 161 LEU A N 1
ATOM 1305 C CA . LEU A 1 161 ? -8.728 12.444 -15.190 1.00 90.38 161 LEU A CA 1
ATOM 1306 C C . LEU A 1 161 ? -8.691 13.646 -16.147 1.00 90.38 161 LEU A C 1
ATOM 1308 O O . LEU A 1 161 ? -7.925 13.639 -17.109 1.00 90.38 161 LEU A O 1
ATOM 1312 N N . ALA A 1 162 ? -9.457 14.705 -15.864 1.00 92.31 162 ALA A N 1
ATOM 1313 C CA . ALA A 1 162 ? -9.522 15.911 -16.692 1.00 92.31 162 ALA A CA 1
ATOM 1314 C C . ALA A 1 162 ? -8.169 16.634 -16.815 1.00 92.31 162 ALA A C 1
ATOM 1316 O O . ALA A 1 162 ? -7.893 17.258 -17.839 1.00 92.31 162 ALA A O 1
ATOM 1317 N N . VAL A 1 163 ? -7.301 16.522 -15.804 1.00 92.56 163 VAL A N 1
ATOM 1318 C CA . VAL A 1 163 ? -5.935 17.078 -15.830 1.00 92.56 163 VAL A CA 1
ATOM 1319 C C . VAL A 1 163 ? -4.874 16.079 -16.315 1.00 92.56 163 VAL A C 1
ATOM 1321 O O . VAL A 1 163 ? -3.679 16.337 -16.175 1.00 92.56 163 VAL A O 1
ATOM 1324 N N . GLY A 1 164 ? -5.287 14.943 -16.886 1.00 87.25 164 GLY A N 1
ATOM 1325 C CA . GLY A 1 164 ? -4.391 13.901 -17.398 1.00 87.25 164 GLY A CA 1
ATOM 1326 C C . GLY A 1 164 ? -3.842 12.948 -16.332 1.00 87.25 164 GLY A C 1
ATOM 1327 O O . GLY A 1 164 ? -2.870 12.237 -16.590 1.00 87.25 164 GLY A O 1
ATOM 1328 N N . GLY A 1 165 ? -4.435 12.941 -15.136 1.00 88.88 165 GLY A N 1
ATOM 1329 C CA . GLY A 1 165 ? -4.140 11.962 -14.098 1.00 88.88 165 GLY A CA 1
ATOM 1330 C C . GLY A 1 165 ? -4.739 10.587 -14.386 1.00 88.88 165 GLY A C 1
ATOM 1331 O O . GLY A 1 165 ? -5.440 10.377 -15.370 1.00 88.88 165 GLY A O 1
ATOM 1332 N N . VAL A 1 166 ? -4.436 9.634 -13.508 1.00 88.19 166 VAL A N 1
ATOM 1333 C CA . VAL A 1 166 ? -4.783 8.212 -13.666 1.00 88.19 166 VAL A CA 1
ATOM 1334 C C . VAL A 1 166 ? -6.117 7.883 -13.007 1.00 88.19 166 VAL A C 1
ATOM 1336 O O . VAL A 1 166 ? -6.867 7.072 -13.529 1.00 88.19 166 VAL A O 1
ATOM 1339 N N . GLY A 1 167 ? -6.423 8.506 -11.866 1.00 89.94 167 GLY A N 1
ATOM 1340 C CA . GLY A 1 167 ? -7.649 8.247 -11.110 1.00 89.94 167 GLY A CA 1
ATOM 1341 C C . GLY A 1 167 ? -7.455 8.441 -9.609 1.00 89.94 167 GLY A C 1
ATOM 1342 O O . GLY A 1 167 ? -6.569 9.185 -9.180 1.00 89.94 167 GLY A O 1
ATOM 1343 N N . ILE A 1 168 ? -8.276 7.759 -8.808 1.00 89.94 168 ILE A N 1
ATOM 1344 C CA . ILE A 1 168 ? -8.207 7.788 -7.341 1.00 89.94 168 ILE A CA 1
ATOM 1345 C C . ILE A 1 168 ? -7.868 6.392 -6.834 1.00 89.94 168 ILE A C 1
ATOM 1347 O O . ILE A 1 168 ? -8.681 5.480 -6.955 1.00 89.94 168 ILE A O 1
ATOM 1351 N N . SER A 1 169 ? -6.690 6.222 -6.236 1.00 91.50 169 SER A N 1
ATOM 1352 C CA . SER A 1 169 ? -6.363 4.984 -5.530 1.00 91.50 169 SER A CA 1
ATOM 1353 C C . SER A 1 169 ? -7.219 4.858 -4.281 1.00 91.50 169 SER A C 1
ATOM 1355 O O . SER A 1 169 ? -7.550 5.870 -3.666 1.00 91.50 169 SER A O 1
ATOM 1357 N N . GLN A 1 170 ? -7.554 3.629 -3.887 1.00 92.00 170 GLN A N 1
ATOM 1358 C CA . GLN A 1 170 ? -8.431 3.391 -2.745 1.00 92.00 170 GLN A CA 1
ATOM 1359 C C . GLN A 1 170 ? -7.893 2.334 -1.796 1.00 92.00 170 GLN A C 1
ATOM 1361 O O . GLN A 1 170 ? -7.313 1.324 -2.209 1.00 92.00 170 GLN A O 1
ATOM 1366 N N . TYR A 1 171 ? -8.189 2.535 -0.518 1.00 94.62 171 TYR A N 1
ATOM 1367 C CA . TYR A 1 171 ? -8.089 1.505 0.500 1.00 94.62 171 TYR A CA 1
ATOM 1368 C C . TYR A 1 171 ? -9.313 1.535 1.414 1.00 94.62 171 TYR A C 1
ATOM 1370 O O . TYR A 1 171 ? -9.932 2.578 1.628 1.00 94.62 171 TYR A O 1
ATOM 1378 N N . ARG A 1 172 ? -9.645 0.378 1.983 1.00 93.75 172 ARG A N 1
ATOM 1379 C CA . ARG A 1 172 ? -10.751 0.186 2.921 1.00 93.75 172 ARG A CA 1
ATOM 1380 C C . ARG A 1 172 ? -10.222 -0.442 4.197 1.00 93.75 172 ARG A C 1
ATOM 1382 O O . ARG A 1 172 ? -9.590 -1.490 4.143 1.00 93.75 172 ARG A O 1
ATOM 1389 N N . VAL A 1 173 ? -10.506 0.165 5.346 1.00 95.12 173 VAL A N 1
ATOM 1390 C CA . VAL A 1 173 ? -10.167 -0.400 6.659 1.00 95.12 173 VAL A CA 1
ATOM 1391 C C . VAL A 1 173 ? -11.415 -0.993 7.300 1.00 95.12 173 VAL A C 1
ATOM 1393 O O . VAL A 1 173 ? -12.339 -0.263 7.664 1.00 95.12 173 VAL A O 1
ATOM 1396 N N . ARG A 1 174 ? -11.439 -2.317 7.456 1.00 93.31 174 ARG A N 1
ATOM 1397 C CA . ARG A 1 174 ? -12.495 -3.066 8.145 1.00 93.31 174 ARG A CA 1
ATOM 1398 C C . ARG A 1 174 ? -12.031 -3.463 9.537 1.00 93.31 174 ARG A C 1
ATOM 1400 O O . ARG A 1 174 ? -10.901 -3.918 9.715 1.00 93.31 174 ARG A O 1
ATOM 1407 N N . VAL A 1 175 ? -12.929 -3.323 10.506 1.00 91.50 175 VAL A N 1
ATOM 1408 C CA . VAL A 1 175 ? -12.668 -3.705 11.894 1.00 91.50 175 VAL A CA 1
ATOM 1409 C C . VAL A 1 175 ? -13.408 -5.001 12.206 1.00 91.50 175 VAL A C 1
ATOM 1411 O O . VAL A 1 175 ? -14.630 -5.069 12.061 1.00 91.50 175 VAL A O 1
ATOM 1414 N N . GLU A 1 176 ? -12.661 -6.013 12.633 1.00 89.62 176 GLU A N 1
ATOM 1415 C CA . GLU A 1 176 ? -13.172 -7.321 13.052 1.00 89.62 176 GLU A CA 1
ATOM 1416 C C . GLU A 1 176 ? -14.274 -7.176 14.108 1.00 89.62 176 GLU A C 1
ATOM 1418 O O . GLU A 1 176 ? -14.170 -6.357 15.026 1.00 89.62 176 GLU A O 1
ATOM 1423 N N . GLY A 1 177 ? -15.341 -7.966 13.968 1.00 78.38 177 GLY A N 1
ATOM 1424 C CA . GLY A 1 177 ? -16.475 -7.968 14.897 1.00 78.38 177 GLY A CA 1
ATOM 1425 C C . GLY A 1 177 ? -17.277 -6.660 14.966 1.00 78.38 177 GLY A C 1
ATOM 1426 O O . GLY A 1 177 ? -18.077 -6.475 15.887 1.00 78.38 177 GLY A O 1
ATOM 1427 N N . THR A 1 178 ? -17.095 -5.753 14.000 1.00 75.19 178 THR A N 1
ATOM 1428 C CA . THR A 1 178 ? -17.986 -4.603 13.797 1.00 75.19 178 THR A CA 1
ATOM 1429 C C . THR A 1 178 ? -18.940 -4.859 12.640 1.00 75.19 178 THR A C 1
ATOM 1431 O O . THR A 1 178 ? -18.570 -5.461 11.637 1.00 75.19 178 THR A O 1
ATOM 1434 N N . VAL A 1 179 ? -20.157 -4.324 12.740 1.00 68.44 179 VAL A N 1
ATOM 1435 C CA . VAL A 1 179 ? -21.088 -4.233 11.600 1.00 68.44 179 VAL A CA 1
ATOM 1436 C C . VAL A 1 179 ? -20.730 -3.094 10.642 1.00 68.44 179 VAL A C 1
ATOM 1438 O O . VAL A 1 179 ? -21.455 -2.832 9.686 1.00 68.44 179 VAL A O 1
ATOM 1441 N N . LEU A 1 180 ? -19.641 -2.366 10.913 1.00 70.94 180 LEU A N 1
ATOM 1442 C CA . LEU A 1 180 ? -19.225 -1.272 10.058 1.00 70.94 180 LEU A CA 1
ATOM 1443 C C . LEU A 1 180 ? -18.815 -1.854 8.705 1.00 70.94 180 LEU A C 1
ATOM 1445 O O . LEU A 1 180 ? -17.960 -2.743 8.666 1.00 70.94 180 LEU A O 1
ATOM 1449 N N . PRO A 1 181 ? -19.320 -1.309 7.587 1.00 64.81 181 PRO A N 1
ATOM 1450 C CA . PRO A 1 181 ? -18.818 -1.698 6.279 1.00 64.81 181 PRO A CA 1
ATOM 1451 C C . PRO A 1 181 ? -17.308 -1.417 6.183 1.00 64.81 181 PRO A C 1
ATOM 1453 O O . PRO A 1 181 ? -16.602 -2.097 5.454 1.00 64.81 181 PRO A O 1
ATOM 1456 N N . GLY A 1 182 ? -16.766 -0.492 6.968 1.00 77.94 182 GLY A N 1
ATOM 1457 C CA . GLY A 1 182 ? -15.355 -0.126 6.967 1.00 77.94 182 GLY A CA 1
ATOM 1458 C C . GLY A 1 182 ? -15.177 1.295 6.461 1.00 77.94 182 GLY A C 1
ATOM 1459 O O . GLY A 1 182 ? -16.090 1.884 5.889 1.00 77.94 182 GLY A O 1
ATOM 1460 N N . ILE A 1 183 ? -14.010 1.866 6.728 1.00 83.75 183 ILE A N 1
ATOM 1461 C CA . ILE A 1 183 ? -13.694 3.237 6.335 1.00 83.75 183 ILE A CA 1
ATOM 1462 C C . ILE A 1 183 ? -12.924 3.184 5.026 1.00 83.75 183 ILE A C 1
ATOM 1464 O O . ILE A 1 183 ? -11.800 2.680 4.998 1.00 83.75 183 ILE A O 1
ATOM 1468 N N . THR A 1 184 ? -13.539 3.693 3.964 1.00 84.44 184 THR A N 1
ATOM 1469 C CA . THR A 1 184 ? -12.902 3.845 2.656 1.00 84.44 184 THR A CA 1
ATOM 1470 C C . THR A 1 184 ? -12.313 5.242 2.542 1.00 84.44 184 THR A C 1
ATOM 1472 O O . THR A 1 184 ? -12.978 6.234 2.838 1.00 84.44 184 THR A O 1
ATOM 1475 N N . GLU A 1 185 ? -11.059 5.321 2.115 1.00 85.12 185 GLU A N 1
ATOM 1476 C CA . GLU A 1 185 ? -10.406 6.572 1.744 1.00 85.12 185 GLU A CA 1
ATOM 1477 C C . GLU A 1 185 ? -9.666 6.382 0.421 1.00 85.12 185 GLU A C 1
ATOM 1479 O O . GLU A 1 185 ? -9.362 5.259 0.009 1.00 85.12 185 GLU A O 1
ATOM 1484 N N . GLY A 1 186 ? -9.352 7.498 -0.236 1.00 83.31 186 GLY A N 1
ATOM 1485 C CA . GLY A 1 186 ? -8.573 7.477 -1.462 1.00 83.31 186 GLY A CA 1
ATOM 1486 C C . GLY A 1 186 ? -7.462 8.513 -1.522 1.00 83.31 186 GLY A C 1
ATOM 1487 O O . GLY A 1 186 ? -7.296 9.351 -0.629 1.00 83.31 186 GLY A O 1
ATOM 1488 N N . SER A 1 187 ? -6.661 8.427 -2.578 1.00 85.25 187 SER A N 1
ATOM 1489 C CA . SER A 1 187 ? -5.672 9.439 -2.938 1.00 85.25 187 SER A CA 1
ATOM 1490 C C . SER A 1 187 ? -5.694 9.698 -4.434 1.00 85.25 187 SER A C 1
ATOM 1492 O O . SER A 1 187 ? -5.786 8.767 -5.233 1.00 85.25 187 SER A O 1
ATOM 1494 N N . ARG A 1 188 ? -5.589 10.970 -4.824 1.00 87.31 188 ARG A N 1
ATOM 1495 C CA . ARG A 1 188 ? -5.479 11.348 -6.235 1.00 87.31 188 ARG A CA 1
ATOM 1496 C C . ARG A 1 188 ? -4.159 10.831 -6.796 1.00 87.31 188 ARG A C 1
ATOM 1498 O O . ARG A 1 188 ? -3.106 11.050 -6.200 1.00 87.31 188 ARG A O 1
ATOM 1505 N N . ILE A 1 189 ? -4.216 10.195 -7.961 1.00 85.50 189 ILE A N 1
ATOM 1506 C CA . ILE A 1 189 ? -3.051 9.720 -8.706 1.00 85.50 189 ILE A CA 1
ATOM 1507 C C . ILE A 1 189 ? -2.880 10.627 -9.932 1.00 85.50 189 ILE A C 1
ATOM 1509 O O . ILE A 1 189 ? -3.421 10.334 -10.997 1.00 85.50 189 ILE A O 1
ATOM 1513 N N . PRO A 1 190 ? -2.165 11.761 -9.804 1.00 83.25 190 PRO A N 1
ATOM 1514 C CA . PRO A 1 190 ? -2.052 12.755 -10.874 1.00 83.25 190 PRO A CA 1
ATOM 1515 C C . PRO A 1 190 ? -1.165 12.298 -12.040 1.00 83.25 190 PRO A C 1
ATOM 1517 O O . PRO A 1 190 ? -1.149 12.933 -13.084 1.00 83.25 190 PRO A O 1
ATOM 1520 N N . ALA A 1 191 ? -0.398 11.225 -11.857 1.00 84.44 191 ALA A N 1
ATOM 1521 C CA . ALA A 1 191 ? 0.398 10.569 -12.885 1.00 84.44 191 ALA A CA 1
ATOM 1522 C C . ALA A 1 191 ? 0.663 9.126 -12.445 1.00 84.44 191 ALA A C 1
ATOM 1524 O O . ALA A 1 191 ? 0.672 8.857 -11.241 1.00 84.44 191 ALA A O 1
ATOM 1525 N N . ILE A 1 192 ? 0.908 8.215 -13.395 1.00 76.38 192 ILE A N 1
ATOM 1526 C CA . ILE A 1 192 ? 1.253 6.822 -13.076 1.00 76.38 192 ILE A CA 1
ATOM 1527 C C . ILE A 1 192 ? 2.512 6.839 -12.202 1.00 76.38 192 ILE A C 1
ATOM 1529 O O . ILE A 1 192 ? 3.556 7.333 -12.649 1.00 76.38 192 ILE A O 1
ATOM 1533 N N . PRO A 1 193 ? 2.442 6.352 -10.950 1.00 75.62 193 PRO A N 1
ATOM 1534 C CA . PRO A 1 193 ? 3.615 6.297 -10.110 1.00 75.62 193 PRO A CA 1
ATOM 1535 C C . PRO A 1 193 ? 4.554 5.246 -10.692 1.00 75.62 193 PRO A C 1
ATOM 1537 O O . PRO A 1 193 ? 4.254 4.056 -10.715 1.00 75.62 193 PRO A O 1
ATOM 1540 N N . ILE A 1 194 ? 5.713 5.713 -11.148 1.00 77.25 194 ILE A N 1
ATOM 1541 C CA . ILE A 1 194 ? 6.811 4.862 -11.597 1.00 77.25 194 ILE A CA 1
ATOM 1542 C C . ILE A 1 194 ? 7.436 4.247 -10.339 1.00 77.25 194 ILE A C 1
ATOM 1544 O O . ILE A 1 194 ? 8.396 4.777 -9.764 1.00 77.25 194 ILE A O 1
ATOM 1548 N N . GLU A 1 195 ? 6.824 3.179 -9.830 1.00 81.25 195 GLU A N 1
ATOM 1549 C CA . GLU A 1 195 ? 7.317 2.496 -8.641 1.00 81.25 195 GLU A CA 1
ATOM 1550 C C . GLU A 1 195 ? 8.606 1.746 -8.941 1.00 81.25 195 GLU A C 1
ATOM 1552 O O . GLU A 1 195 ? 9.553 1.858 -8.155 1.00 81.25 195 GLU A O 1
ATOM 1557 N N . ARG A 1 196 ? 8.681 1.052 -10.089 1.00 87.88 196 ARG A N 1
ATOM 1558 C CA . ARG A 1 196 ? 9.850 0.285 -10.558 1.00 87.88 196 ARG A CA 1
ATOM 1559 C C . ARG A 1 196 ? 10.424 -0.738 -9.585 1.00 87.88 196 ARG A C 1
ATOM 1561 O O . ARG A 1 196 ? 11.436 -1.359 -9.890 1.00 87.88 196 ARG A O 1
ATOM 1568 N N . VAL A 1 197 ? 9.813 -0.926 -8.424 1.00 94.75 197 VAL A N 1
ATOM 1569 C CA . VAL A 1 197 ? 10.212 -1.902 -7.420 1.00 94.75 197 VAL A CA 1
ATOM 1570 C C . VAL A 1 197 ? 8.948 -2.555 -6.886 1.00 94.75 197 VAL A C 1
ATOM 1572 O O . VAL A 1 197 ? 8.156 -1.919 -6.187 1.00 94.75 197 VAL A O 1
ATOM 1575 N N . LEU A 1 198 ? 8.773 -3.824 -7.236 1.00 95.12 198 LEU A N 1
ATOM 1576 C CA . LEU A 1 198 ? 7.734 -4.689 -6.703 1.00 95.12 198 LEU A CA 1
ATOM 1577 C C . LEU A 1 198 ? 8.295 -5.433 -5.503 1.00 95.12 198 LEU A C 1
ATOM 1579 O O . LEU A 1 198 ? 9.298 -6.137 -5.622 1.00 95.12 198 LEU A O 1
ATOM 1583 N N . VAL A 1 199 ? 7.644 -5.290 -4.358 1.00 96.81 199 VAL A N 1
ATOM 1584 C CA . VAL A 1 199 ? 8.046 -5.950 -3.121 1.00 96.81 199 VAL A CA 1
ATOM 1585 C C . VAL A 1 199 ? 7.118 -7.130 -2.880 1.00 96.81 199 VAL A C 1
ATOM 1587 O O . VAL A 1 199 ? 5.932 -6.949 -2.635 1.00 96.81 199 VAL A O 1
ATOM 1590 N N . THR A 1 200 ? 7.633 -8.349 -2.977 1.00 96.94 200 THR A N 1
ATOM 1591 C CA . THR A 1 200 ? 6.828 -9.584 -2.964 1.00 96.94 200 THR A CA 1
ATOM 1592 C C . THR A 1 200 ? 6.182 -9.856 -1.606 1.00 96.94 200 THR A C 1
ATOM 1594 O O . THR A 1 200 ? 5.057 -10.340 -1.552 1.00 96.94 200 THR A O 1
ATOM 1597 N N . ASN A 1 201 ? 6.859 -9.494 -0.514 1.00 97.69 201 ASN A N 1
ATOM 1598 C CA . ASN A 1 201 ? 6.391 -9.653 0.861 1.00 97.69 201 ASN A CA 1
ATOM 1599 C C . ASN A 1 201 ? 5.925 -8.326 1.485 1.00 97.69 201 ASN A C 1
ATOM 1601 O O . ASN A 1 201 ? 6.095 -8.084 2.682 1.00 97.69 201 ASN A O 1
ATOM 1605 N N . TRP A 1 202 ? 5.347 -7.433 0.672 1.00 97.69 202 TRP A N 1
ATOM 1606 C CA . TRP A 1 202 ? 4.880 -6.123 1.134 1.00 97.69 202 TRP A CA 1
ATOM 1607 C C . TRP A 1 202 ? 3.867 -6.215 2.284 1.00 97.69 202 TRP A C 1
ATOM 1609 O O . TRP A 1 202 ? 3.853 -5.326 3.130 1.00 97.69 202 TRP A O 1
ATOM 1619 N N . THR A 1 203 ? 3.057 -7.278 2.349 1.00 97.94 203 THR A N 1
ATOM 1620 C CA . THR A 1 203 ? 2.070 -7.508 3.419 1.00 97.94 203 THR A CA 1
ATOM 1621 C C . THR A 1 203 ? 2.729 -7.678 4.782 1.00 97.94 203 THR A C 1
ATOM 1623 O O . THR A 1 203 ? 2.253 -7.124 5.771 1.00 97.94 203 THR A O 1
ATOM 1626 N N . ASP A 1 204 ? 3.851 -8.398 4.837 1.00 97.69 204 ASP A N 1
ATOM 1627 C CA . ASP A 1 204 ? 4.573 -8.658 6.083 1.00 97.69 204 ASP A CA 1
ATOM 1628 C C . ASP A 1 204 ? 5.269 -7.384 6.565 1.00 97.69 204 ASP A C 1
ATOM 1630 O O . ASP A 1 204 ? 5.180 -7.014 7.733 1.00 97.69 204 ASP A O 1
ATOM 1634 N N . ILE A 1 205 ? 5.883 -6.645 5.637 1.00 97.88 205 ILE A N 1
ATOM 1635 C CA . ILE A 1 205 ? 6.485 -5.334 5.910 1.00 97.88 205 ILE A CA 1
ATOM 1636 C C . ILE A 1 205 ? 5.426 -4.347 6.409 1.00 97.88 205 ILE A C 1
ATOM 1638 O O . ILE A 1 205 ? 5.641 -3.644 7.399 1.00 97.88 205 ILE A O 1
ATOM 1642 N N . PHE A 1 206 ? 4.274 -4.305 5.732 1.00 97.81 206 PHE A N 1
ATOM 1643 C CA . PHE A 1 206 ? 3.137 -3.475 6.110 1.00 97.81 206 PHE A CA 1
ATOM 1644 C C . PHE A 1 206 ? 2.715 -3.781 7.549 1.00 97.81 206 PHE A C 1
ATOM 1646 O O . PHE A 1 206 ? 2.642 -2.862 8.364 1.00 97.81 206 PHE A O 1
ATOM 1653 N N . LYS A 1 207 ? 2.551 -5.069 7.882 1.00 96.88 207 LYS A N 1
ATOM 1654 C CA . LYS A 1 207 ? 2.216 -5.544 9.228 1.00 96.88 207 LYS A CA 1
ATOM 1655 C C . LYS A 1 207 ? 3.215 -5.086 10.291 1.00 96.88 207 LYS A C 1
ATOM 1657 O O . LYS A 1 207 ? 2.804 -4.517 11.299 1.00 96.88 207 LYS A O 1
ATOM 1662 N N . GLU A 1 208 ? 4.511 -5.307 10.071 1.00 96.25 208 GLU A N 1
ATOM 1663 C CA . GLU A 1 208 ? 5.561 -4.934 11.029 1.00 96.25 208 GLU A CA 1
ATOM 1664 C C . GLU A 1 208 ? 5.552 -3.437 11.363 1.00 96.25 208 GLU A C 1
ATOM 1666 O O . GLU A 1 208 ? 5.763 -3.053 12.517 1.00 96.25 208 GLU A O 1
ATOM 1671 N N . ILE A 1 209 ? 5.296 -2.587 10.364 1.00 95.81 209 ILE A N 1
ATOM 1672 C CA . ILE A 1 209 ? 5.300 -1.132 10.533 1.00 95.81 209 ILE A CA 1
ATOM 1673 C C . ILE A 1 209 ? 4.004 -0.641 11.187 1.00 95.81 209 ILE A C 1
ATOM 1675 O O . ILE A 1 209 ? 4.057 0.193 12.094 1.00 95.81 209 ILE A O 1
ATOM 1679 N N . VAL A 1 210 ? 2.834 -1.133 10.763 1.00 95.44 210 VAL A N 1
ATOM 1680 C CA . VAL A 1 210 ? 1.561 -0.676 11.351 1.00 95.44 210 VAL A CA 1
ATOM 1681 C C . VAL A 1 210 ? 1.368 -1.148 12.789 1.00 95.44 210 VAL A C 1
ATOM 1683 O O . VAL A 1 210 ? 0.747 -0.442 13.575 1.00 95.44 210 VAL A O 1
ATOM 1686 N N . GLU A 1 211 ? 1.952 -2.288 13.161 1.00 93.50 211 GLU A N 1
ATOM 1687 C CA . GLU A 1 211 ? 1.941 -2.796 14.539 1.00 93.50 211 GLU A CA 1
ATOM 1688 C C . GLU A 1 211 ? 3.074 -2.213 15.403 1.00 93.50 211 GLU A C 1
ATOM 1690 O O . GLU A 1 211 ? 3.211 -2.580 16.568 1.00 93.50 211 GLU A O 1
ATOM 1695 N N . GLY A 1 212 ? 3.893 -1.306 14.855 1.00 91.69 212 GLY A N 1
ATOM 1696 C CA . GLY A 1 212 ? 4.949 -0.604 15.591 1.00 91.69 212 GLY A CA 1
ATOM 1697 C C . GLY A 1 212 ? 6.168 -1.457 15.960 1.00 91.69 212 GLY A C 1
ATOM 1698 O O . GLY A 1 212 ? 6.998 -1.009 16.750 1.00 91.69 212 GLY A O 1
ATOM 1699 N N . ARG A 1 213 ? 6.309 -2.666 15.398 1.00 93.12 213 ARG A N 1
ATOM 1700 C CA . ARG A 1 213 ? 7.492 -3.528 15.593 1.00 93.12 213 ARG A CA 1
ATOM 1701 C C . ARG A 1 213 ? 8.712 -3.024 14.827 1.00 93.12 213 ARG A C 1
ATOM 1703 O O . ARG A 1 213 ? 9.851 -3.223 15.256 1.00 93.12 213 ARG A O 1
ATOM 1710 N N . ARG A 1 214 ? 8.476 -2.365 13.695 1.00 94.44 214 ARG A N 1
ATOM 1711 C CA . ARG A 1 214 ? 9.481 -1.707 12.854 1.00 94.44 214 ARG A CA 1
ATOM 1712 C C . ARG A 1 214 ? 9.007 -0.304 12.482 1.00 94.44 214 ARG A C 1
ATOM 1714 O O . ARG A 1 214 ? 7.834 0.027 12.625 1.00 94.44 214 ARG A O 1
ATOM 1721 N N . ASP A 1 215 ? 9.921 0.520 11.987 1.00 93.94 215 ASP A N 1
ATOM 1722 C CA . ASP A 1 215 ? 9.602 1.838 11.443 1.00 93.94 215 ASP A CA 1
ATOM 1723 C C . ASP A 1 215 ? 9.761 1.876 9.912 1.00 93.94 215 ASP A C 1
ATOM 1725 O O . ASP A 1 215 ? 10.216 0.926 9.272 1.00 93.94 215 ASP A O 1
ATOM 1729 N N . MET A 1 216 ? 9.392 3.009 9.310 1.00 94.56 216 MET A N 1
ATOM 1730 C CA . MET A 1 216 ? 9.534 3.251 7.867 1.00 94.56 216 MET A CA 1
ATOM 1731 C C . MET A 1 216 ? 10.987 3.198 7.364 1.00 94.56 216 MET A C 1
ATOM 1733 O O . MET A 1 216 ? 11.211 3.101 6.158 1.00 94.56 216 MET A O 1
ATOM 1737 N N . GLY A 1 217 ? 11.981 3.260 8.253 1.00 94.62 217 GLY A N 1
ATOM 1738 C CA . GLY A 1 217 ? 13.396 3.095 7.935 1.00 94.62 217 GLY A CA 1
ATOM 1739 C C . GLY A 1 217 ? 13.718 1.722 7.344 1.00 94.62 217 GLY A C 1
ATOM 1740 O O . GLY A 1 217 ? 14.655 1.606 6.554 1.00 94.62 217 GLY A O 1
ATOM 1741 N N . LEU A 1 218 ? 12.881 0.715 7.610 1.00 93.62 218 LEU A N 1
ATOM 1742 C CA . LEU A 1 218 ? 12.944 -0.598 6.968 1.00 93.62 218 LEU A CA 1
ATOM 1743 C C . LEU A 1 218 ? 12.879 -0.512 5.425 1.00 93.62 218 LEU A C 1
ATOM 1745 O O . LEU A 1 218 ? 13.459 -1.340 4.727 1.00 93.62 218 LEU A O 1
ATOM 1749 N N . LEU A 1 219 ? 12.240 0.528 4.873 1.00 95.25 219 LEU A N 1
ATOM 1750 C CA . LEU A 1 219 ? 12.088 0.727 3.426 1.00 95.25 219 LEU A CA 1
ATOM 1751 C C . LEU A 1 219 ? 13.285 1.427 2.755 1.00 95.25 219 LEU A C 1
ATOM 1753 O O . LEU A 1 219 ? 13.287 1.601 1.534 1.00 95.25 219 LEU A O 1
ATOM 1757 N N . ILE A 1 220 ? 14.317 1.840 3.504 1.00 93.88 220 ILE A N 1
ATOM 1758 C CA . ILE A 1 220 ? 15.435 2.622 2.945 1.00 93.88 220 ILE A CA 1
ATOM 1759 C C . ILE A 1 220 ? 16.158 1.854 1.830 1.00 93.88 220 ILE A C 1
ATOM 1761 O O . ILE A 1 220 ? 16.501 2.458 0.808 1.00 93.88 220 ILE A O 1
ATOM 1765 N N . GLY A 1 221 ? 16.359 0.542 1.987 1.00 93.12 221 GLY A N 1
ATOM 1766 C CA . GLY A 1 221 ? 16.973 -0.293 0.950 1.00 93.12 221 GLY A CA 1
ATOM 1767 C C . GLY A 1 221 ? 16.137 -0.341 -0.331 1.00 93.12 221 GLY A C 1
ATOM 1768 O O . GLY A 1 221 ? 16.665 -0.125 -1.422 1.00 93.12 221 GLY A O 1
ATOM 1769 N N . ILE A 1 222 ? 14.815 -0.497 -0.196 1.00 95.25 222 ILE A N 1
ATOM 1770 C CA . ILE A 1 222 ? 13.856 -0.500 -1.314 1.00 95.25 222 ILE A CA 1
ATOM 1771 C C . ILE A 1 222 ? 13.927 0.834 -2.072 1.00 95.25 222 ILE A C 1
ATOM 1773 O O . ILE A 1 222 ? 14.045 0.863 -3.299 1.00 95.25 222 ILE A O 1
ATOM 1777 N N . TRP A 1 223 ? 13.952 1.961 -1.355 1.00 94.25 223 TRP A N 1
ATOM 1778 C CA . TRP A 1 223 ? 14.124 3.282 -1.970 1.00 94.25 223 TRP A CA 1
ATOM 1779 C C . TRP A 1 223 ? 15.502 3.471 -2.613 1.00 94.25 223 TRP A C 1
ATOM 1781 O O . TRP A 1 223 ? 15.628 4.216 -3.588 1.00 94.25 223 TRP A O 1
ATOM 1791 N N . GLY A 1 224 ? 16.536 2.823 -2.075 1.00 94.06 224 GLY A N 1
ATOM 1792 C CA . GLY A 1 224 ? 17.868 2.758 -2.671 1.00 94.06 224 GLY A CA 1
ATOM 1793 C C . GLY A 1 224 ? 17.836 2.098 -4.048 1.00 94.06 224 GLY A C 1
ATOM 1794 O O . GLY A 1 224 ? 18.302 2.701 -5.016 1.00 94.06 224 GLY A O 1
ATOM 1795 N N . ILE A 1 225 ? 17.207 0.923 -4.149 1.00 94.69 225 ILE A N 1
ATOM 1796 C CA . ILE A 1 225 ? 17.021 0.195 -5.414 1.00 94.69 225 ILE A CA 1
ATOM 1797 C C . ILE A 1 225 ? 16.205 1.030 -6.403 1.00 94.69 225 ILE A C 1
ATOM 1799 O O . ILE A 1 225 ? 16.630 1.202 -7.545 1.00 94.69 225 ILE A O 1
ATOM 1803 N N . LYS A 1 226 ? 15.095 1.638 -5.960 1.00 93.31 226 LYS A N 1
ATOM 1804 C CA . LYS A 1 226 ? 14.270 2.524 -6.802 1.00 93.31 226 LYS A CA 1
ATOM 1805 C C . LYS A 1 226 ? 15.098 3.661 -7.404 1.00 93.31 226 LYS A C 1
ATOM 1807 O O . LYS A 1 226 ? 15.073 3.886 -8.611 1.00 93.31 226 LYS A O 1
ATOM 1812 N N . LYS A 1 227 ? 15.882 4.365 -6.579 1.00 92.94 227 LYS A N 1
ATOM 1813 C CA . LYS A 1 227 ? 16.762 5.453 -7.046 1.00 92.94 227 LYS A CA 1
ATOM 1814 C C . LYS A 1 227 ? 17.844 4.959 -7.997 1.00 92.94 227 LYS A C 1
ATOM 1816 O O . LYS A 1 227 ? 18.185 5.679 -8.931 1.00 92.94 227 LYS A O 1
ATOM 1821 N N . TRP A 1 228 ? 18.407 3.782 -7.742 1.00 94.56 228 TRP A N 1
ATOM 1822 C CA . TRP A 1 228 ? 19.388 3.178 -8.634 1.00 94.56 228 TRP A CA 1
ATOM 1823 C C . TRP A 1 228 ? 18.764 2.866 -9.999 1.00 94.56 228 TRP A C 1
ATOM 1825 O O . TRP A 1 228 ? 19.309 3.329 -10.994 1.00 94.56 228 TRP A O 1
ATOM 1835 N N . LEU A 1 229 ? 17.588 2.230 -10.055 1.00 93.38 229 LEU A N 1
ATOM 1836 C CA . LEU A 1 229 ? 16.868 1.948 -11.307 1.00 93.38 229 LEU A CA 1
ATOM 1837 C C . LEU A 1 229 ? 16.500 3.210 -12.087 1.00 93.38 229 LEU A C 1
ATOM 1839 O O . LEU A 1 229 ? 16.661 3.267 -13.300 1.00 93.38 229 LEU A O 1
ATOM 1843 N N . VAL A 1 230 ? 16.028 4.254 -11.403 1.00 91.19 230 VAL A N 1
ATOM 1844 C CA . VAL A 1 230 ? 15.722 5.542 -12.049 1.00 91.19 230 VAL A CA 1
ATOM 1845 C C . VAL A 1 230 ? 16.977 6.197 -12.639 1.00 91.19 230 VAL A C 1
ATOM 1847 O O . VAL A 1 230 ? 16.871 6.966 -13.587 1.00 91.19 230 VAL A O 1
ATOM 1850 N N . ARG A 1 231 ? 18.175 5.900 -12.124 1.00 92.38 231 ARG A N 1
ATOM 1851 C CA . ARG A 1 231 ? 19.437 6.407 -12.686 1.00 92.38 231 ARG A CA 1
ATOM 1852 C C . ARG A 1 231 ? 19.999 5.516 -13.786 1.00 92.38 231 ARG A C 1
ATOM 1854 O O . ARG A 1 231 ? 20.482 6.044 -14.780 1.00 92.38 231 ARG A O 1
ATOM 1861 N N . SER A 1 232 ? 19.982 4.199 -13.590 1.00 93.69 232 SER A N 1
ATOM 1862 C CA . SER A 1 232 ? 20.560 3.232 -14.526 1.00 93.69 232 SER A CA 1
ATOM 1863 C C . SER A 1 232 ? 19.673 2.993 -15.744 1.00 93.69 232 SER A C 1
ATOM 1865 O O . SER A 1 232 ? 20.190 2.660 -16.806 1.00 93.69 232 SER A O 1
ATOM 1867 N N . ASP A 1 233 ? 18.362 3.196 -15.609 1.00 92.31 233 ASP A N 1
ATOM 1868 C CA . ASP A 1 233 ? 17.399 3.024 -16.691 1.00 92.31 233 ASP A CA 1
ATOM 1869 C C . ASP A 1 233 ? 16.288 4.098 -16.685 1.00 92.31 233 ASP A C 1
ATOM 1871 O O . ASP A 1 233 ? 15.111 3.772 -16.547 1.00 92.31 233 ASP A O 1
ATOM 1875 N N . PRO A 1 234 ? 16.588 5.406 -16.817 1.00 87.88 234 PRO A N 1
ATOM 1876 C CA . PRO A 1 234 ? 15.652 6.492 -16.482 1.00 87.88 234 PRO A CA 1
ATOM 1877 C C . PRO A 1 234 ? 14.276 6.430 -17.148 1.00 87.88 234 PRO A C 1
ATOM 1879 O O . PRO A 1 234 ? 13.275 6.779 -16.532 1.00 87.88 234 PRO A O 1
ATOM 1882 N N . LYS A 1 235 ? 14.198 5.933 -18.382 1.00 86.81 235 LYS A N 1
ATOM 1883 C CA . LYS A 1 235 ? 12.946 5.788 -19.145 1.00 86.81 235 LYS A CA 1
ATOM 1884 C C . LYS A 1 235 ? 12.735 4.374 -19.679 1.00 86.81 235 LYS A C 1
ATOM 1886 O O . LYS A 1 235 ? 11.867 4.173 -20.524 1.00 86.81 235 LYS A O 1
ATOM 1891 N N . GLY A 1 236 ? 13.559 3.421 -19.260 1.00 87.56 236 GLY A N 1
ATOM 1892 C CA . GLY A 1 236 ? 13.463 2.089 -19.818 1.00 87.56 236 GLY A CA 1
ATOM 1893 C C . GLY A 1 236 ? 12.466 1.195 -19.093 1.00 87.56 236 GLY A C 1
ATOM 1894 O O . GLY A 1 236 ? 11.780 1.622 -18.156 1.00 87.56 236 GLY A O 1
ATOM 1895 N N . PRO A 1 237 ? 12.343 -0.037 -19.607 1.00 91.75 237 PRO A N 1
ATOM 1896 C CA . PRO A 1 237 ? 11.333 -1.003 -19.205 1.00 91.75 237 PRO A CA 1
ATOM 1897 C C . PRO A 1 237 ? 11.716 -1.785 -17.943 1.00 91.75 237 PRO A C 1
ATOM 1899 O O . PRO A 1 237 ? 11.003 -2.723 -17.583 1.00 91.75 237 PRO A O 1
ATOM 1902 N N . LYS A 1 238 ? 12.864 -1.486 -17.316 1.00 93.75 238 LYS A N 1
ATOM 1903 C CA . LYS A 1 238 ? 13.377 -2.301 -16.217 1.00 93.75 238 LYS A CA 1
ATOM 1904 C C . LYS A 1 238 ? 12.714 -1.963 -14.889 1.00 93.75 238 LYS A C 1
ATOM 1906 O O . LYS A 1 238 ? 12.532 -0.798 -14.534 1.00 93.75 238 LYS A O 1
ATOM 1911 N N . TYR A 1 239 ? 12.438 -3.007 -14.119 1.00 94.12 239 TYR A N 1
ATOM 1912 C CA . TYR A 1 239 ? 11.898 -2.932 -12.766 1.00 94.12 239 TYR A CA 1
ATOM 1913 C C . TYR A 1 239 ? 12.532 -4.017 -11.893 1.00 94.12 239 TYR A C 1
ATOM 1915 O O . TYR A 1 239 ? 12.981 -5.041 -12.396 1.00 94.12 239 TYR A O 1
ATOM 1923 N N . ALA A 1 240 ? 12.605 -3.801 -10.586 1.00 95.94 240 ALA A N 1
ATOM 1924 C CA . ALA A 1 240 ? 13.087 -4.800 -9.641 1.00 95.94 240 ALA A CA 1
ATOM 1925 C C . ALA A 1 240 ? 11.915 -5.565 -9.028 1.00 95.94 240 ALA A C 1
ATOM 1927 O O . ALA A 1 240 ? 10.893 -4.973 -8.684 1.00 95.94 240 ALA A O 1
ATOM 1928 N N . VAL A 1 241 ? 12.098 -6.867 -8.839 1.00 96.56 241 VAL A N 1
ATOM 1929 C CA . VAL A 1 241 ? 11.247 -7.706 -7.997 1.00 96.56 241 VAL A CA 1
ATOM 1930 C C . VAL A 1 241 ? 12.084 -8.106 -6.797 1.00 96.56 241 VAL A C 1
ATOM 1932 O O . VAL A 1 241 ? 13.121 -8.744 -6.956 1.00 96.56 241 VAL A O 1
ATOM 1935 N N . VAL A 1 242 ? 11.675 -7.681 -5.605 1.00 97.19 242 VAL A N 1
ATOM 1936 C CA . VAL A 1 242 ? 12.475 -7.830 -4.387 1.00 97.19 242 VAL A CA 1
ATOM 1937 C C . VAL A 1 242 ? 11.664 -8.435 -3.251 1.00 97.19 242 VAL A C 1
ATOM 1939 O O . VAL A 1 242 ? 10.474 -8.170 -3.107 1.00 97.19 242 VAL A O 1
ATOM 1942 N N . THR A 1 243 ? 12.336 -9.199 -2.405 1.00 97.50 243 THR A N 1
ATOM 1943 C CA . THR A 1 243 ? 11.847 -9.693 -1.119 1.00 97.50 243 THR A CA 1
ATOM 1944 C C . THR A 1 243 ? 12.758 -9.123 -0.037 1.00 97.50 243 THR A C 1
ATOM 1946 O O . THR A 1 243 ? 13.980 -9.254 -0.139 1.00 97.50 243 THR A O 1
ATOM 1949 N N . LEU A 1 244 ? 12.189 -8.487 0.988 1.00 96.56 244 LEU A N 1
ATOM 1950 C CA . LEU A 1 244 ? 12.953 -7.996 2.137 1.00 96.56 244 LEU A CA 1
ATOM 1951 C C . LEU A 1 244 ? 12.936 -9.035 3.252 1.00 96.56 244 LEU A C 1
ATOM 1953 O O . LEU A 1 244 ? 11.882 -9.323 3.813 1.00 96.56 244 LEU A O 1
ATOM 1957 N N . ASP A 1 245 ? 14.095 -9.559 3.619 1.00 96.12 245 ASP A N 1
ATOM 1958 C CA . ASP A 1 245 ? 14.216 -10.380 4.816 1.00 96.12 245 ASP A CA 1
ATOM 1959 C C . ASP A 1 245 ? 14.092 -9.490 6.064 1.00 96.12 245 ASP A C 1
ATOM 1961 O O . ASP A 1 245 ? 14.955 -8.664 6.356 1.00 96.12 245 ASP A O 1
ATOM 1965 N N . LEU A 1 246 ? 12.997 -9.645 6.810 1.00 94.81 246 LEU A N 1
ATOM 1966 C CA . LEU A 1 246 ? 12.681 -8.833 7.992 1.00 94.81 246 LEU A CA 1
ATOM 1967 C C . LEU A 1 246 ? 13.628 -9.070 9.183 1.00 94.81 246 LEU A C 1
ATOM 1969 O O . LEU A 1 246 ? 13.669 -8.252 10.114 1.00 94.81 246 LEU A O 1
ATOM 1973 N N . SER A 1 247 ? 14.359 -10.188 9.171 1.00 93.19 247 SER A N 1
ATOM 1974 C CA . SER A 1 247 ? 15.308 -10.556 10.222 1.00 93.19 247 SER A CA 1
ATOM 1975 C C . SER A 1 247 ? 16.681 -9.925 9.991 1.00 93.19 247 SER A C 1
ATOM 1977 O O . SER A 1 247 ? 17.240 -9.325 10.908 1.00 93.19 247 SER A O 1
ATOM 1979 N N . SER A 1 248 ? 17.185 -10.003 8.758 1.00 92.00 248 SER A N 1
ATOM 1980 C CA . SER A 1 248 ? 18.516 -9.520 8.373 1.00 92.00 248 SER A CA 1
ATOM 1981 C C . SER A 1 248 ? 18.510 -8.108 7.777 1.00 92.00 248 SER A C 1
ATOM 1983 O O . SER A 1 248 ? 19.542 -7.440 7.761 1.00 92.00 248 SER A O 1
ATOM 1985 N N . GLY A 1 249 ? 17.361 -7.636 7.286 1.00 90.81 249 GLY A N 1
ATOM 1986 C CA . GLY A 1 249 ? 17.244 -6.406 6.500 1.00 90.81 249 GLY A CA 1
ATOM 1987 C C . GLY A 1 249 ? 17.794 -6.531 5.073 1.00 90.81 249 GLY A C 1
ATOM 1988 O O . GLY A 1 249 ? 17.895 -5.524 4.370 1.00 90.81 249 GLY A O 1
ATOM 1989 N N . GLU A 1 250 ? 18.172 -7.738 4.642 1.00 93.19 250 GLU A N 1
ATOM 1990 C CA . GLU A 1 250 ? 18.721 -8.000 3.313 1.00 93.19 250 GLU A CA 1
ATOM 1991 C C . GLU A 1 250 ? 17.618 -8.001 2.242 1.00 93.19 250 GLU A C 1
ATOM 1993 O O . GLU A 1 250 ? 16.532 -8.553 2.436 1.00 93.19 250 GLU A O 1
ATOM 1998 N N . LEU A 1 251 ? 17.909 -7.407 1.082 1.00 95.62 251 LEU A N 1
ATOM 1999 C CA . LEU A 1 251 ? 17.031 -7.431 -0.088 1.00 95.62 251 LEU A CA 1
ATOM 2000 C C . LEU A 1 251 ? 17.508 -8.492 -1.076 1.00 95.62 251 LEU A C 1
ATOM 2002 O O . LEU A 1 251 ? 18.624 -8.412 -1.585 1.00 95.62 251 LEU A O 1
ATOM 2006 N N . LYS A 1 252 ? 16.635 -9.451 -1.380 1.00 96.19 252 LYS A N 1
ATOM 2007 C CA . LYS A 1 252 ? 16.878 -10.529 -2.348 1.00 96.19 252 LYS A CA 1
ATOM 2008 C C . LYS A 1 252 ? 15.959 -10.361 -3.548 1.00 96.19 252 LYS A C 1
ATOM 2010 O O . LYS A 1 252 ? 14.837 -9.895 -3.389 1.00 96.19 252 LYS A O 1
ATOM 2015 N N . GLY A 1 253 ? 16.409 -10.755 -4.734 1.00 96.25 253 GLY A N 1
ATOM 2016 C CA . GLY A 1 253 ? 15.595 -10.693 -5.946 1.00 96.25 253 GLY A CA 1
ATOM 2017 C C . GLY A 1 253 ? 16.400 -10.356 -7.192 1.00 96.25 253 GLY A C 1
ATOM 2018 O O . GLY A 1 253 ? 17.617 -10.538 -7.227 1.00 96.25 253 GLY A O 1
ATOM 2019 N N . ASP A 1 254 ? 15.703 -9.861 -8.206 1.00 97.44 254 ASP A N 1
ATOM 2020 C CA . ASP A 1 254 ? 16.233 -9.663 -9.549 1.00 97.44 254 ASP A CA 1
ATOM 2021 C C . ASP A 1 254 ? 15.635 -8.427 -10.242 1.00 97.44 254 ASP A C 1
ATOM 2023 O O . ASP A 1 254 ? 14.586 -7.901 -9.862 1.00 97.44 254 ASP A O 1
ATOM 2027 N N . VAL A 1 255 ? 16.331 -7.936 -11.266 1.00 97.25 255 VAL A N 1
ATOM 2028 C CA . VAL A 1 255 ? 15.836 -6.903 -12.182 1.00 97.25 255 VAL A CA 1
ATOM 2029 C C . VAL A 1 255 ? 15.233 -7.583 -13.403 1.00 97.25 255 VAL A C 1
ATOM 2031 O O . VAL A 1 255 ? 15.897 -8.385 -14.050 1.00 97.25 255 VAL A O 1
ATOM 2034 N N . ARG A 1 256 ? 14.008 -7.212 -13.758 1.00 95.50 256 ARG A N 1
ATOM 2035 C CA . ARG A 1 256 ? 13.251 -7.717 -14.908 1.00 95.50 256 ARG A CA 1
ATOM 2036 C C . ARG A 1 256 ? 12.966 -6.601 -15.902 1.00 95.50 256 ARG A C 1
ATOM 2038 O O . ARG A 1 256 ? 13.235 -5.434 -15.618 1.00 95.50 256 ARG A O 1
ATOM 2045 N N . SER A 1 257 ? 12.434 -6.952 -17.070 1.00 93.62 257 SER A N 1
ATOM 2046 C CA . SER A 1 257 ? 12.069 -6.011 -18.132 1.00 93.62 257 SER A CA 1
ATOM 2047 C C . SER A 1 257 ? 10.642 -6.262 -18.603 1.00 93.62 257 SER A C 1
ATOM 2049 O O . SER A 1 257 ? 10.285 -7.388 -18.930 1.00 93.62 257 SER A O 1
ATOM 2051 N N . THR A 1 258 ? 9.829 -5.209 -18.708 1.00 88.62 258 THR A N 1
ATOM 2052 C CA . THR A 1 258 ? 8.480 -5.318 -19.294 1.00 88.62 258 THR A CA 1
ATOM 2053 C C . THR A 1 258 ? 8.501 -5.574 -20.805 1.00 88.62 258 THR A C 1
ATOM 2055 O O . THR A 1 258 ? 7.510 -6.039 -21.357 1.00 88.62 258 THR A O 1
ATOM 2058 N N . LYS A 1 259 ? 9.623 -5.292 -21.485 1.00 91.69 259 LYS A N 1
ATOM 2059 C CA . LYS A 1 259 ? 9.799 -5.528 -22.932 1.00 91.69 259 LYS A CA 1
ATOM 2060 C C . LYS A 1 259 ? 10.455 -6.866 -23.264 1.00 91.69 259 LYS A C 1
ATOM 2062 O O . LYS A 1 259 ? 10.334 -7.323 -24.393 1.00 91.69 259 LYS A O 1
ATOM 2067 N N . ASP A 1 260 ? 11.175 -7.450 -22.312 1.00 94.94 260 ASP A N 1
ATOM 2068 C CA . ASP A 1 260 ? 11.883 -8.717 -22.483 1.00 94.94 260 ASP A CA 1
ATOM 2069 C C . ASP A 1 260 ? 11.626 -9.598 -21.254 1.00 94.94 260 ASP A C 1
ATOM 2071 O O . ASP A 1 260 ? 12.329 -9.464 -20.248 1.00 94.94 260 ASP A O 1
ATOM 2075 N N . PRO A 1 261 ? 10.620 -10.490 -21.318 1.00 93.12 261 PRO A N 1
ATOM 2076 C CA . PRO A 1 261 ? 10.280 -11.379 -20.211 1.00 93.12 261 PRO A CA 1
ATOM 2077 C C . PRO A 1 261 ? 11.400 -12.350 -19.819 1.00 93.12 261 PRO A C 1
ATOM 2079 O O . PRO A 1 261 ? 11.348 -12.905 -18.727 1.00 93.12 261 PRO A O 1
ATOM 2082 N N . SER A 1 262 ? 12.388 -12.573 -20.695 1.00 95.81 262 SER A N 1
ATOM 2083 C CA . SER A 1 262 ? 13.526 -13.463 -20.435 1.00 95.81 262 SER A CA 1
ATOM 2084 C C . SER A 1 262 ? 14.695 -12.765 -19.731 1.00 95.81 262 SER A C 1
ATOM 2086 O O . SER A 1 262 ? 15.624 -13.424 -19.262 1.00 95.81 262 SER A O 1
ATOM 2088 N N . PHE A 1 263 ? 14.660 -11.433 -19.633 1.00 96.31 263 PHE A N 1
ATOM 2089 C CA . PHE A 1 263 ? 15.712 -10.661 -18.989 1.00 96.31 263 PHE A CA 1
ATOM 2090 C C . PHE A 1 263 ? 15.670 -10.814 -17.463 1.00 96.31 263 PHE A C 1
ATOM 2092 O O . PHE A 1 263 ? 14.701 -10.414 -16.814 1.00 96.31 263 PHE A O 1
ATOM 2099 N N . HIS A 1 264 ? 16.787 -11.274 -16.896 1.00 97.00 264 HIS A N 1
ATOM 2100 C CA . HIS A 1 264 ? 17.037 -11.313 -15.457 1.00 97.00 264 HIS A CA 1
ATOM 2101 C C . HIS A 1 264 ? 18.408 -10.700 -15.143 1.00 97.00 264 HIS A C 1
ATOM 2103 O O . HIS A 1 264 ? 19.452 -11.246 -15.497 1.00 97.00 264 HIS A O 1
ATOM 2109 N N . GLY A 1 265 ? 18.409 -9.541 -14.487 1.00 96.44 265 GLY A N 1
ATOM 2110 C CA . GLY A 1 265 ? 19.607 -8.840 -14.032 1.00 96.44 265 GLY A CA 1
ATOM 2111 C C . GLY A 1 265 ? 19.799 -8.931 -12.519 1.00 96.44 265 GLY A C 1
ATOM 2112 O O . GLY A 1 265 ? 18.845 -9.109 -11.764 1.00 96.44 265 GLY A O 1
ATOM 2113 N N . SER A 1 266 ? 21.034 -8.760 -12.054 1.00 96.12 266 SER A N 1
ATOM 2114 C CA . SER A 1 266 ? 21.335 -8.722 -10.620 1.00 96.12 266 SER A CA 1
ATOM 2115 C C . SER A 1 266 ? 20.921 -7.391 -9.987 1.00 96.12 266 SER A C 1
ATOM 2117 O O . SER A 1 266 ? 21.070 -6.324 -10.590 1.00 96.12 266 SER A O 1
ATOM 2119 N N . LEU A 1 267 ? 20.438 -7.448 -8.744 1.00 94.81 267 LEU A N 1
ATOM 2120 C CA . LEU A 1 267 ? 20.254 -6.255 -7.919 1.00 94.81 267 LEU A CA 1
ATOM 2121 C C . LEU A 1 267 ? 21.617 -5.658 -7.529 1.00 94.81 267 LEU A C 1
ATOM 2123 O O . LEU A 1 267 ? 22.588 -6.400 -7.365 1.00 94.81 267 LEU A O 1
ATOM 2127 N N . PRO A 1 268 ? 21.711 -4.331 -7.338 1.00 92.12 268 PRO A N 1
ATOM 2128 C CA . PRO A 1 268 ? 22.906 -3.740 -6.755 1.00 92.12 268 PRO A CA 1
ATOM 2129 C C . PRO A 1 268 ? 23.078 -4.248 -5.321 1.00 92.12 268 PRO A C 1
ATOM 2131 O O . PRO A 1 268 ? 22.110 -4.298 -4.560 1.00 92.12 268 PRO A O 1
ATOM 2134 N N . THR A 1 269 ? 24.312 -4.563 -4.926 1.00 84.19 269 THR A N 1
ATOM 2135 C CA . THR A 1 269 ? 24.625 -4.899 -3.535 1.00 84.19 269 THR A CA 1
ATOM 2136 C C . THR A 1 269 ? 24.302 -3.695 -2.654 1.00 84.19 269 THR A C 1
ATOM 2138 O O . THR A 1 269 ? 25.003 -2.681 -2.674 1.00 84.19 269 THR A O 1
ATOM 2141 N N . TYR A 1 270 ? 23.205 -3.780 -1.905 1.00 76.38 270 TYR A N 1
ATOM 2142 C CA . TYR A 1 270 ? 22.822 -2.760 -0.943 1.00 76.38 270 TYR A CA 1
ATOM 2143 C C . TYR A 1 270 ? 23.308 -3.185 0.438 1.00 76.38 270 TYR A C 1
ATOM 2145 O O . TYR A 1 270 ? 22.696 -4.030 1.083 1.00 76.38 270 TYR A O 1
ATOM 2153 N N . THR A 1 271 ? 24.407 -2.593 0.901 1.00 69.69 271 THR A N 1
ATOM 2154 C CA . THR A 1 271 ? 24.827 -2.722 2.298 1.00 69.69 271 THR A CA 1
ATOM 2155 C C . THR A 1 271 ? 24.157 -1.599 3.090 1.00 69.69 271 THR A C 1
ATOM 2157 O O . THR A 1 271 ? 24.463 -0.424 2.839 1.00 69.69 271 THR A O 1
ATOM 2160 N N . PRO A 1 272 ? 23.237 -1.898 4.026 1.00 64.94 272 PRO A N 1
ATOM 2161 C CA . PRO A 1 272 ? 22.708 -0.879 4.917 1.00 64.94 272 PRO A CA 1
ATOM 2162 C C . PRO A 1 272 ? 23.890 -0.247 5.651 1.00 64.94 272 PRO A C 1
ATOM 2164 O O . PRO A 1 272 ? 24.694 -0.950 6.261 1.00 64.94 272 PRO A O 1
ATOM 2167 N N . LYS A 1 273 ? 24.031 1.079 5.586 1.00 63.12 273 LYS A N 1
ATOM 2168 C CA . LYS A 1 273 ? 24.968 1.758 6.483 1.00 63.12 273 LYS A CA 1
ATOM 2169 C C . LYS A 1 273 ? 24.417 1.568 7.892 1.00 63.12 273 LYS A C 1
ATOM 2171 O O . LYS A 1 273 ? 23.379 2.157 8.195 1.00 63.12 273 LYS A O 1
ATOM 2176 N N . SER A 1 274 ? 25.065 0.730 8.702 1.00 54.75 274 SER A N 1
ATOM 2177 C CA . SER A 1 274 ? 24.759 0.605 10.127 1.00 54.75 274 SER A CA 1
ATOM 2178 C C . SER A 1 274 ? 24.795 2.008 10.729 1.00 54.75 274 SER A C 1
ATOM 2180 O O . SER A 1 274 ? 25.820 2.689 10.640 1.00 54.75 274 SER A O 1
ATOM 2182 N N . ARG A 1 275 ? 23.649 2.469 11.224 1.00 47.75 275 ARG A N 1
ATOM 2183 C CA . ARG A 1 275 ? 23.583 3.667 12.056 1.00 47.75 275 ARG A CA 1
ATOM 2184 C C . ARG A 1 275 ? 23.895 3.298 13.489 1.00 47.75 275 ARG A C 1
ATOM 2186 O O . ARG A 1 275 ? 23.451 2.204 13.895 1.00 47.75 275 ARG A O 1
#

pLDDT: mean 78.92, std 20.29, range [26.67, 97.94]

Organism: NCBI:txid933084

Sequence (275 aa):
MPFIVFGKECQKAHWPKHKRQCQAEVSFREAGSQLKEDPRMLVAGLQCDETSGLRLLTQDIEKPVLQVVKDVRKWILIHRNIIDWATCQALQFDIHPEKVDTHHLDIHVSYRPASSPSGPKLKKHEIFTLISSSCRPLPPDYWDPDNDLNQAMIRDRQDTLAVGGVGISQYRVRVEGTVLPGITEGSRIPAIPIERVLVTNWTDIFKEIVEGRRDMGLLIGIWGIKKWLVRSDPKGPKYAVVTLDLSSGELKGDVRSTKDPSFHGSLPTYTPKSR

Secondary structure (DSSP, 8-state):
-------HHHHHHHHHHHHHHHHHHHHHHHHHHHTTS-TTTT-TT----TTS--B--STT---BHHHHHHHHHHHHHHTHHHHHHHHHHHHTTTT-TTHHHHEEEEEEEEE--S--TTS----TTSSEEEEEEEEEEPPTTTT-TT-TTTHHHHHHHHHHHHTT--EEEEEEEEETT-----EEEEEEESS-----EEETTHHHHHHHHHTTSS-GGGGHHHHHHHHHHHHHSTTSSEEEEEEE-TTT--EEEEEEESS-TT--EEPP-------

Radius of gyration: 21.15 Å; chains: 1; bounding box: 56×48×57 Å